Protein AF-0000000085419304 (afdb_homodimer)

Structure (mmCIF, N/CA/C/O backbone):
data_AF-0000000085419304-model_v1
#
loop_
_entity.id
_entity.type
_entity.pdbx_description
1 polymer 'TF-B3 domain-containing protein'
#
loop_
_atom_site.group_PDB
_atom_site.id
_atom_site.type_symbol
_atom_site.label_atom_id
_atom_site.label_alt_id
_atom_site.label_comp_id
_atom_site.label_asym_id
_atom_site.label_entity_id
_atom_site.label_seq_id
_atom_site.pdbx_PDB_ins_code
_atom_site.Cartn_x
_atom_site.Cartn_y
_atom_site.Cartn_z
_atom_site.occupancy
_atom_site.B_iso_or_equiv
_atom_site.auth_seq_id
_atom_site.auth_comp_id
_atom_site.auth_asym_id
_atom_site.auth_atom_id
_atom_site.pdbx_PDB_model_num
ATOM 1 N N . MET A 1 1 ? 0.959 -38.375 -73.875 1 25.72 1 MET A N 1
ATOM 2 C CA . MET A 1 1 ? 0.691 -38.562 -72.438 1 25.72 1 MET A CA 1
ATOM 3 C C . MET A 1 1 ? 0.964 -37.25 -71.688 1 25.72 1 MET A C 1
ATOM 5 O O . MET A 1 1 ? 2.088 -36.75 -71.688 1 25.72 1 MET A O 1
ATOM 9 N N . ALA A 1 2 ? -0.041 -36.344 -71.625 1 32.22 2 ALA A N 1
ATOM 10 C CA . ALA A 1 2 ? -0.119 -34.969 -71.188 1 32.22 2 ALA A CA 1
ATOM 11 C C . ALA A 1 2 ? 0.238 -34.781 -69.75 1 32.22 2 ALA A C 1
ATOM 13 O O . ALA A 1 2 ? -0.258 -35.531 -68.875 1 32.22 2 ALA A O 1
ATOM 14 N N . SER A 1 3 ? 1.519 -34.406 -69.312 1 30.17 3 SER A N 1
ATOM 15 C CA . SER A 1 3 ? 2.191 -34.094 -68.062 1 30.17 3 SER A CA 1
ATOM 16 C C . SER A 1 3 ? 1.445 -33 -67.312 1 30.17 3 SER A C 1
ATOM 18 O O . SER A 1 3 ? 1.321 -31.875 -67.812 1 30.17 3 SER A O 1
ATOM 20 N N . THR A 1 4 ? 0.28 -33.281 -66.875 1 34.03 4 THR A N 1
ATOM 21 C CA . THR A 1 4 ? -0.565 -32.375 -66.062 1 34.03 4 THR A CA 1
ATOM 22 C C . THR A 1 4 ? 0.178 -31.859 -64.875 1 34.03 4 THR A C 1
ATOM 24 O O . THR A 1 4 ? 0.627 -32.656 -64 1 34.03 4 THR A O 1
ATOM 27 N N . SER A 1 5 ? 0.921 -30.734 -65.062 1 33.38 5 SER A N 1
ATOM 28 C CA . SER A 1 5 ? 1.671 -29.938 -64.062 1 33.38 5 SER A CA 1
ATOM 29 C C . SER A 1 5 ? 0.816 -29.609 -62.844 1 33.38 5 SER A C 1
ATOM 31 O O . SER A 1 5 ? -0.222 -28.953 -62.969 1 33.38 5 SER A O 1
ATOM 33 N N . ARG A 1 6 ? 0.595 -30.469 -61.938 1 28.36 6 ARG A N 1
ATOM 34 C CA . ARG A 1 6 ? -0.064 -30.25 -60.656 1 28.36 6 ARG A CA 1
ATOM 35 C C . ARG A 1 6 ? 0.544 -29.047 -59.938 1 28.36 6 ARG A C 1
ATOM 37 O O . ARG A 1 6 ? 1.745 -29.031 -59.656 1 28.36 6 ARG A O 1
ATOM 44 N N . THR A 1 7 ? 0.16 -27.859 -60.281 1 29.25 7 THR A N 1
ATOM 45 C CA . THR A 1 7 ? 0.503 -26.656 -59.531 1 29.25 7 THR A CA 1
ATOM 46 C C . THR A 1 7 ? 0.132 -26.812 -58.062 1 29.25 7 THR A C 1
ATOM 48 O O . THR A 1 7 ? -1.036 -27.031 -57.719 1 29.25 7 THR A O 1
ATOM 51 N N . ARG A 1 8 ? 0.907 -27.422 -57.281 1 26.05 8 ARG A N 1
ATOM 52 C CA . ARG A 1 8 ? 0.807 -27.516 -55.844 1 26.05 8 ARG A CA 1
ATOM 53 C C . ARG A 1 8 ? 0.615 -26.141 -55.188 1 26.05 8 ARG A C 1
ATOM 55 O O . ARG A 1 8 ? 1.462 -25.266 -55.344 1 26.05 8 ARG A O 1
ATOM 62 N N . THR A 1 9 ? -0.554 -25.656 -55.25 1 28.5 9 THR A N 1
ATOM 63 C CA . THR A 1 9 ? -0.848 -24.422 -54.531 1 28.5 9 THR A CA 1
ATOM 64 C C . THR A 1 9 ? -0.402 -24.547 -53.062 1 28.5 9 THR A C 1
ATOM 66 O O . THR A 1 9 ? -0.747 -25.516 -52.375 1 28.5 9 THR A O 1
ATOM 69 N N . GLY A 1 10 ? 0.836 -24.281 -52.844 1 24.83 10 GLY A N 1
ATOM 70 C CA . GLY A 1 10 ? 1.431 -24.172 -51.5 1 24.83 10 GLY A CA 1
ATOM 71 C C . GLY A 1 10 ? 0.533 -23.453 -50.5 1 24.83 10 GLY A C 1
ATOM 72 O O . GLY A 1 10 ? -0.029 -22.406 -50.812 1 24.83 10 GLY A O 1
ATOM 73 N N . ARG A 1 11 ? -0.313 -24.125 -49.812 1 28.08 11 ARG A N 1
ATOM 74 C CA . ARG A 1 11 ? -1.074 -23.578 -48.688 1 28.08 11 ARG A CA 1
ATOM 75 C C . ARG A 1 11 ? -0.185 -22.734 -47.781 1 28.08 11 ARG A C 1
ATOM 77 O O . ARG A 1 11 ? 0.834 -23.203 -47.281 1 28.08 11 ARG A O 1
ATOM 84 N N . GLY A 1 12 ? 0.108 -21.531 -48.188 1 25.14 12 GLY A N 1
ATOM 85 C CA . GLY A 1 12 ? 0.722 -20.578 -47.281 1 25.14 12 GLY A CA 1
ATOM 86 C C . GLY A 1 12 ? 0.161 -20.656 -45.875 1 25.14 12 GLY A C 1
ATOM 87 O O . GLY A 1 12 ? -1.057 -20.625 -45.688 1 25.14 12 GLY A O 1
ATOM 88 N N . ARG A 1 13 ? 0.655 -21.469 -45.062 1 30.33 13 ARG A N 1
ATOM 89 C CA . ARG A 1 13 ? 0.366 -21.391 -43.625 1 30.33 13 ARG A CA 1
ATOM 90 C C . ARG A 1 13 ? 0.286 -19.938 -43.156 1 30.33 13 ARG A C 1
ATOM 92 O O . ARG A 1 13 ? 1.248 -19.172 -43.312 1 30.33 13 ARG A O 1
ATOM 99 N N . GLY A 1 14 ? -0.725 -19.25 -43.438 1 25.92 14 GLY A N 1
ATOM 100 C CA . GLY A 1 14 ? -0.948 -17.984 -42.781 1 25.92 14 GLY A CA 1
ATOM 101 C C . GLY A 1 14 ? -0.55 -17.984 -41.312 1 25.92 14 GLY A C 1
ATOM 102 O O . GLY A 1 14 ? -1.069 -18.781 -40.531 1 25.92 14 GLY A O 1
ATOM 103 N N . ARG A 1 15 ? 0.689 -17.906 -41 1 29.86 15 ARG A N 1
ATOM 104 C CA . ARG A 1 15 ? 1.044 -17.484 -39.656 1 29.86 15 ARG A CA 1
ATOM 105 C C . ARG A 1 15 ? 0.038 -16.484 -39.125 1 29.86 15 ARG A C 1
ATOM 107 O O . ARG A 1 15 ? -0.07 -15.367 -39.625 1 29.86 15 ARG A O 1
ATOM 114 N N . GLY A 1 16 ? -1.19 -16.828 -38.969 1 26.86 16 GLY A N 1
ATOM 115 C CA . GLY A 1 16 ? -1.963 -15.914 -38.156 1 26.86 16 GLY A CA 1
ATOM 116 C C . GLY A 1 16 ? -1.15 -15.289 -37.031 1 26.86 16 GLY A C 1
ATOM 117 O O . GLY A 1 16 ? -0.607 -15.992 -36.188 1 26.86 16 GLY A O 1
ATOM 118 N N . SER A 1 17 ? -0.343 -14.352 -37.344 1 33.31 17 SER A N 1
ATOM 119 C CA . SER A 1 17 ? 0.084 -13.477 -36.25 1 33.31 17 SER A CA 1
ATOM 120 C C . SER A 1 17 ? -1.018 -13.305 -35.219 1 33.31 17 SER A C 1
ATOM 122 O O . SER A 1 17 ? -1.983 -12.57 -35.438 1 33.31 17 SER A O 1
ATOM 124 N N . GLY A 1 18 ? -1.673 -14.227 -34.781 1 32.19 18 GLY A N 1
ATOM 125 C CA . GLY A 1 18 ? -2.48 -13.93 -33.625 1 32.19 18 GLY A CA 1
ATOM 126 C C . GLY A 1 18 ? -1.853 -12.883 -32.719 1 32.19 18 GLY A C 1
ATOM 127 O O . GLY A 1 18 ? -0.928 -13.188 -31.953 1 32.19 18 GLY A O 1
ATOM 128 N N . SER A 1 19 ? -1.519 -11.75 -33.156 1 36.25 19 SER A N 1
ATOM 129 C CA . SER A 1 19 ? -1.268 -10.633 -32.25 1 36.25 19 SER A CA 1
ATOM 130 C C . SER A 1 19 ? -2.152 -10.703 -31.016 1 36.25 19 SER A C 1
ATOM 132 O O . SER A 1 19 ? -3.357 -10.461 -31.094 1 36.25 19 SER A O 1
ATOM 134 N N . SER A 1 20 ? -2.154 -11.672 -30.266 1 43.66 20 SER A N 1
ATOM 135 C CA . SER A 1 20 ? -2.803 -11.492 -28.969 1 43.66 20 SER A CA 1
ATOM 136 C C . SER A 1 20 ? -2.68 -10.055 -28.484 1 43.66 20 SER A C 1
ATOM 138 O O . SER A 1 20 ? -1.593 -9.617 -28.109 1 43.66 20 SER A O 1
ATOM 140 N N . SER A 1 21 ? -3.131 -9.133 -29.234 1 47.28 21 SER A N 1
ATOM 141 C CA . SER A 1 21 ? -3.199 -7.734 -28.828 1 47.28 21 SER A CA 1
ATOM 142 C C . SER A 1 21 ? -3.365 -7.598 -27.328 1 47.28 21 SER A C 1
ATOM 144 O O . SER A 1 21 ? -4.305 -8.148 -26.75 1 47.28 21 SER A O 1
ATOM 146 N N . LEU A 1 22 ? -2.277 -7.68 -26.719 1 53.41 22 LEU A N 1
ATOM 147 C CA . LEU A 1 22 ? -2.43 -7.242 -25.328 1 53.41 22 LEU A CA 1
ATOM 148 C C . LEU A 1 22 ? -3.488 -6.152 -25.219 1 53.41 22 LEU A C 1
ATOM 150 O O . LEU A 1 22 ? -3.67 -5.359 -26.141 1 53.41 22 LEU A O 1
ATOM 154 N N . PRO A 1 23 ? -4.586 -6.555 -24.609 1 56.22 23 PRO A N 1
ATOM 155 C CA . PRO A 1 23 ? -5.516 -5.438 -24.438 1 56.22 23 PRO A CA 1
ATOM 156 C C . PRO A 1 23 ? -4.805 -4.098 -24.25 1 56.22 23 PRO A C 1
ATOM 158 O O . PRO A 1 23 ? -3.65 -4.066 -23.812 1 56.22 23 PRO A O 1
ATOM 161 N N . PRO A 1 24 ? -5.207 -3.154 -25 1 58.16 24 PRO A N 1
ATOM 162 C CA . PRO A 1 24 ? -4.621 -1.832 -24.766 1 58.16 24 PRO A CA 1
ATOM 163 C C . PRO A 1 24 ? -4.359 -1.559 -23.281 1 58.16 24 PRO A C 1
ATOM 165 O O . PRO A 1 24 ? -5.031 -2.125 -22.422 1 58.16 24 PRO A O 1
ATOM 168 N N . PRO A 1 25 ? -3.234 -1.014 -23.062 1 61 25 PRO A N 1
ATOM 169 C CA . PRO A 1 25 ? -2.998 -0.635 -21.672 1 61 25 PRO A CA 1
ATOM 170 C C . PRO A 1 25 ? -4.164 0.138 -21.062 1 61 25 PRO A C 1
ATOM 172 O O . PRO A 1 25 ? -4.848 0.888 -21.766 1 61 25 PRO A O 1
ATOM 175 N N . PRO A 1 26 ? -4.551 -0.227 -19.922 1 65.5 26 PRO A N 1
ATOM 176 C CA . PRO A 1 26 ? -5.68 0.486 -19.328 1 65.5 26 PRO A CA 1
ATOM 177 C C . PRO A 1 26 ? -5.43 1.987 -19.203 1 65.5 26 PRO A C 1
ATOM 179 O O . PRO A 1 26 ? -4.285 2.41 -19 1 65.5 26 PRO A O 1
ATOM 182 N N . SER A 1 27 ? -6.277 2.764 -19.641 1 76.06 27 SER A N 1
ATOM 183 C CA . SER A 1 27 ? -6.199 4.211 -19.484 1 76.06 27 SER A CA 1
ATOM 184 C C . SER A 1 27 ? -6.195 4.605 -18 1 76.06 27 SER A C 1
ATOM 186 O O . SER A 1 27 ? -6.969 4.066 -17.219 1 76.06 27 SER A O 1
ATOM 188 N N . THR A 1 28 ? -5.219 5.328 -17.609 1 76.56 28 THR A N 1
ATOM 189 C CA . THR A 1 28 ? -5.094 5.77 -16.219 1 76.56 28 THR A CA 1
ATOM 190 C C . THR A 1 28 ? -5.926 7.023 -15.977 1 76.56 28 THR A C 1
ATOM 192 O O . THR A 1 28 ? -6.191 7.789 -16.906 1 76.56 28 THR A O 1
ATOM 195 N N . LEU A 1 29 ? -6.547 7.09 -14.836 1 77.62 29 LEU A N 1
ATOM 196 C CA . LEU A 1 29 ? -7.258 8.273 -14.359 1 77.62 29 LEU A CA 1
ATOM 197 C C . LEU A 1 29 ? -6.328 9.195 -13.578 1 77.62 29 LEU A C 1
ATOM 199 O O . LEU A 1 29 ? -6.191 9.055 -12.359 1 77.62 29 LEU A O 1
ATOM 203 N N . PRO A 1 30 ? -5.73 10.094 -14.211 1 66.56 30 PRO A N 1
ATOM 204 C CA . PRO A 1 30 ? -4.688 10.883 -13.547 1 66.56 30 PRO A CA 1
ATOM 205 C C . PRO A 1 30 ? -5.238 11.773 -12.438 1 66.56 30 PRO A C 1
ATOM 207 O O . PRO A 1 30 ? -4.504 12.148 -11.516 1 66.56 30 PRO A O 1
ATOM 210 N N . LEU A 1 31 ? -6.441 11.961 -12.375 1 73.06 31 LEU A N 1
ATOM 211 C CA . LEU A 1 31 ? -6.898 13.008 -11.461 1 73.06 31 LEU A CA 1
ATOM 212 C C . LEU A 1 31 ? -7.27 12.422 -10.102 1 73.06 31 LEU A C 1
ATOM 214 O O . LEU A 1 31 ? -7.43 13.164 -9.133 1 73.06 31 LEU A O 1
ATOM 218 N N . ILE A 1 32 ? -7.219 11.148 -10.023 1 79.06 32 ILE A N 1
ATOM 219 C CA . ILE A 1 32 ? -7.625 10.578 -8.742 1 79.06 32 ILE A CA 1
ATOM 220 C C . ILE A 1 32 ? -6.391 10.133 -7.957 1 79.06 32 ILE A C 1
ATOM 222 O O . ILE A 1 32 ? -5.598 9.328 -8.445 1 79.06 32 ILE A O 1
ATOM 226 N N . ILE A 1 33 ? -6.109 10.836 -6.867 1 84.5 33 ILE A N 1
ATOM 227 C CA . ILE A 1 33 ? -5.008 10.445 -5.992 1 84.5 33 ILE A CA 1
ATOM 228 C C . ILE A 1 33 ? -5.535 10.211 -4.578 1 84.5 33 ILE A C 1
ATOM 230 O O . ILE A 1 33 ? -5.453 11.094 -3.723 1 84.5 33 ILE A O 1
ATOM 234 N N . GLU A 1 34 ? -6.008 9.094 -4.402 1 91.69 34 GLU A N 1
ATOM 235 C CA . GLU A 1 34 ? -6.59 8.766 -3.105 1 91.69 34 GLU A CA 1
ATOM 236 C C . GLU A 1 34 ? -5.598 8.008 -2.23 1 91.69 34 GLU A C 1
ATOM 238 O O . GLU A 1 34 ? -5.676 8.055 -1.001 1 91.69 34 GLU A O 1
ATOM 243 N N . GLU A 1 35 ? -4.719 7.301 -2.883 1 97.5 35 GLU A N 1
ATOM 244 C CA . GLU A 1 35 ? -3.795 6.453 -2.133 1 97.5 35 GLU A CA 1
ATOM 245 C C . GLU A 1 35 ? -2.344 6.773 -2.482 1 97.5 35 GLU A C 1
ATOM 247 O O . GLU A 1 35 ? -2.018 7.012 -3.648 1 97.5 35 GLU A O 1
ATOM 252 N N . PHE A 1 36 ? -1.537 6.828 -1.479 1 97.94 36 PHE A N 1
ATOM 253 C CA . PHE A 1 36 ? -0.101 7.043 -1.606 1 97.94 36 PHE A CA 1
ATOM 254 C C . PHE A 1 36 ? 0.65 6.375 -0.46 1 97.94 36 PHE A C 1
ATOM 256 O O . PHE A 1 36 ? 0.036 5.789 0.432 1 97.94 36 PHE A O 1
ATOM 263 N N . PHE A 1 37 ? 1.936 6.363 -0.561 1 97.69 37 PHE A N 1
ATOM 264 C CA . PHE A 1 37 ? 2.723 5.809 0.534 1 97.69 37 PHE A CA 1
ATOM 265 C C . PHE A 1 37 ? 3.969 6.648 0.786 1 97.69 37 PHE A C 1
ATOM 267 O O . PHE A 1 37 ? 4.316 7.512 -0.026 1 97.69 37 PHE A O 1
ATOM 274 N N . ILE A 1 38 ? 4.512 6.461 1.93 1 97.25 38 ILE A N 1
ATOM 275 C CA . ILE A 1 38 ? 5.848 6.973 2.227 1 97.25 38 ILE A CA 1
ATOM 276 C C . ILE A 1 38 ? 6.723 5.84 2.76 1 97.25 38 ILE A C 1
ATOM 278 O O . ILE A 1 38 ? 6.219 4.855 3.301 1 97.25 38 ILE A O 1
ATOM 282 N N . VAL A 1 39 ? 7.961 5.977 2.51 1 95.75 39 VAL A N 1
ATOM 283 C CA . VAL A 1 39 ? 8.961 5.117 3.135 1 95.75 39 VAL A CA 1
ATOM 284 C C . VAL A 1 39 ? 9.672 5.883 4.246 1 95.75 39 VAL A C 1
ATOM 286 O O . VAL A 1 39 ? 10.07 7.035 4.062 1 95.75 39 VAL A O 1
ATOM 289 N N . VAL A 1 40 ? 9.797 5.266 5.324 1 97 40 VAL A N 1
ATOM 290 C CA . VAL A 1 40 ? 10.469 5.895 6.457 1 97 40 VAL A CA 1
ATOM 291 C C . VAL A 1 40 ? 11.969 5.602 6.398 1 97 40 VAL A C 1
ATOM 293 O O . VAL A 1 40 ? 12.414 4.527 6.816 1 97 40 VAL A O 1
ATOM 296 N N . TYR A 1 41 ? 12.719 6.523 5.918 1 93.75 41 TYR A N 1
ATOM 297 C CA . TYR A 1 41 ? 14.156 6.352 5.762 1 93.75 41 TYR A CA 1
ATOM 298 C C . TYR A 1 41 ? 14.922 7.312 6.66 1 93.75 41 TYR A C 1
ATOM 300 O O . TYR A 1 41 ? 16.094 7.617 6.406 1 93.75 41 TYR A O 1
ATOM 308 N N . GLU A 1 42 ? 14.32 7.93 7.527 1 95.31 42 GLU A N 1
ATOM 309 C CA . GLU A 1 42 ? 14.875 8.781 8.57 1 95.31 42 GLU A CA 1
ATOM 310 C C . GLU A 1 42 ? 14.211 8.5 9.922 1 95.31 42 GLU A C 1
ATOM 312 O O . GLU A 1 42 ? 13.484 7.52 10.07 1 95.31 42 GLU A O 1
ATOM 317 N N . ASP A 1 43 ? 14.594 9.344 10.891 1 96.88 43 ASP A N 1
ATOM 318 C CA . ASP A 1 43 ? 13.977 9.211 12.203 1 96.88 43 ASP A CA 1
ATOM 319 C C . ASP A 1 43 ? 12.453 9.133 12.102 1 96.88 43 ASP A C 1
ATOM 321 O O . ASP A 1 43 ? 11.82 10.047 11.578 1 96.88 43 ASP A O 1
ATOM 325 N N . PRO A 1 44 ? 11.875 8.016 12.586 1 97 44 PRO A N 1
ATOM 326 C CA . PRO A 1 44 ? 10.43 7.809 12.422 1 97 44 PRO A CA 1
ATOM 327 C C . PRO A 1 44 ? 9.594 8.82 13.195 1 97 44 PRO A C 1
ATOM 329 O O . PRO A 1 44 ? 8.391 8.953 12.953 1 97 44 PRO A O 1
ATOM 332 N N . LEU A 1 45 ? 10.148 9.516 14.07 1 97.06 45 LEU A N 1
ATOM 333 C CA . LEU A 1 45 ? 9.375 10.352 14.977 1 97.06 45 LEU A CA 1
ATOM 334 C C . LEU A 1 45 ? 9.367 11.805 14.508 1 97.06 45 LEU A C 1
ATOM 336 O O . LEU A 1 45 ? 8.633 12.633 15.047 1 97.06 45 LEU A O 1
ATOM 340 N N . VAL A 1 46 ? 10.148 12.078 13.492 1 96.69 46 VAL A N 1
ATOM 341 C CA . VAL A 1 46 ? 10.172 13.438 12.969 1 96.69 46 VAL A CA 1
ATOM 342 C C . VAL A 1 46 ? 9.125 13.578 11.859 1 96.69 46 VAL A C 1
ATOM 344 O O . VAL A 1 46 ? 8.539 12.586 11.422 1 96.69 46 VAL A O 1
ATOM 347 N N . LYS A 1 47 ? 8.898 14.75 11.422 1 97.19 47 LYS A N 1
ATOM 348 C CA . LYS A 1 47 ? 7.871 15.047 10.43 1 97.19 47 LYS A CA 1
ATOM 349 C C . LYS A 1 47 ? 8.062 14.203 9.172 1 97.19 47 LYS A C 1
ATOM 351 O O . LYS A 1 47 ? 9.18 13.82 8.836 1 97.19 47 LYS A O 1
ATOM 356 N N . LYS A 1 48 ? 6.988 13.93 8.477 1 98.19 48 LYS A N 1
ATOM 357 C CA . LYS A 1 48 ? 6.996 13.117 7.27 1 98.19 48 LYS A CA 1
ATOM 358 C C . LYS A 1 48 ? 6.469 13.898 6.07 1 98.19 48 LYS A C 1
ATOM 360 O O . LYS A 1 48 ? 5.371 14.461 6.121 1 98.19 48 LYS A O 1
ATOM 365 N N . ALA A 1 49 ? 7.297 13.961 5.051 1 97.25 49 ALA A N 1
ATOM 366 C CA . ALA A 1 49 ? 6.875 14.625 3.816 1 97.25 49 ALA A CA 1
ATOM 367 C C . ALA A 1 49 ? 5.867 13.766 3.055 1 97.25 49 ALA A C 1
ATOM 369 O O . ALA A 1 49 ? 6.027 12.547 2.953 1 97.25 49 ALA A O 1
ATOM 370 N N . LEU A 1 50 ? 4.809 14.383 2.596 1 97.38 50 LEU A N 1
ATOM 371 C CA . LEU A 1 50 ? 3.836 13.719 1.737 1 97.38 50 LEU A CA 1
ATOM 372 C C . LEU A 1 50 ? 4.207 13.883 0.267 1 97.38 50 LEU A C 1
ATOM 374 O O . LEU A 1 50 ? 4.902 14.836 -0.099 1 97.38 50 LEU A O 1
ATOM 378 N N . PRO A 1 51 ? 3.791 12.984 -0.596 1 96.5 51 PRO A N 1
ATOM 379 C CA . PRO A 1 51 ? 4.098 13.102 -2.023 1 96.5 51 PRO A CA 1
ATOM 380 C C . PRO A 1 51 ? 3.553 14.391 -2.639 1 96.5 51 PRO A C 1
ATOM 382 O O . PRO A 1 51 ? 2.416 14.773 -2.361 1 96.5 51 PRO A O 1
ATOM 385 N N . LYS A 1 52 ? 4.379 14.906 -3.525 1 95.06 52 LYS A N 1
ATOM 386 C CA . LYS A 1 52 ? 4.008 16.172 -4.168 1 95.06 52 LYS A CA 1
ATOM 387 C C . LYS A 1 52 ? 2.73 16.016 -4.988 1 95.06 52 LYS A C 1
ATOM 389 O O . LYS A 1 52 ? 1.876 16.891 -4.992 1 95.06 52 LYS A O 1
ATOM 394 N N . LYS A 1 53 ? 2.666 14.977 -5.668 1 93.94 53 LYS A N 1
ATOM 395 C CA . LYS A 1 53 ? 1.497 14.734 -6.512 1 93.94 53 LYS A CA 1
ATOM 396 C C . LYS A 1 53 ? 0.212 14.758 -5.688 1 93.94 53 LYS A C 1
ATOM 398 O O . LYS A 1 53 ? -0.819 15.25 -6.148 1 93.94 53 LYS A O 1
ATOM 403 N N . PHE A 1 54 ? 0.22 14.219 -4.523 1 94.44 54 PHE A N 1
ATOM 404 C CA . PHE A 1 54 ? -0.936 14.258 -3.635 1 94.44 54 PHE A CA 1
ATOM 405 C C . PHE A 1 54 ? -1.219 15.688 -3.176 1 94.44 54 PHE A C 1
ATOM 407 O O . PHE A 1 54 ? -2.375 16.109 -3.125 1 94.44 54 PHE A O 1
ATOM 414 N N . VAL A 1 55 ? -0.167 16.312 -2.852 1 94.5 55 VAL A N 1
ATOM 415 C CA . VAL A 1 55 ? -0.322 17.688 -2.402 1 94.5 55 VAL A CA 1
ATOM 416 C C . VAL A 1 55 ? -0.942 18.531 -3.518 1 94.5 55 VAL A C 1
ATOM 418 O O . VAL A 1 55 ? -1.853 19.328 -3.271 1 94.5 55 VAL A O 1
ATOM 421 N N . ASP A 1 56 ? -0.425 18.359 -4.691 1 92.75 56 ASP A N 1
ATOM 422 C CA . ASP A 1 56 ? -0.982 19.062 -5.844 1 92.75 56 ASP A CA 1
ATOM 423 C C . ASP A 1 56 ? -2.461 18.734 -6.027 1 92.75 56 ASP A C 1
ATOM 425 O O . ASP A 1 56 ? -3.244 19.578 -6.461 1 92.75 56 ASP A O 1
ATOM 429 N N . TYR A 1 57 ? -2.771 17.547 -5.75 1 91.56 57 TYR A N 1
ATOM 430 C CA . TYR A 1 57 ? -4.152 17.094 -5.855 1 91.56 57 TYR A CA 1
ATOM 431 C C . TYR A 1 57 ? -5.059 17.875 -4.914 1 91.56 57 TYR A C 1
ATOM 433 O O . TYR A 1 57 ? -6.227 18.125 -5.227 1 91.56 57 TYR A O 1
ATOM 441 N N . LEU A 1 58 ? -4.609 18.234 -3.756 1 90.75 58 LEU A N 1
ATOM 442 C CA . LEU A 1 58 ? -5.406 18.984 -2.795 1 90.75 58 LEU A CA 1
ATOM 443 C C . LEU A 1 58 ? -5.707 20.391 -3.322 1 90.75 58 LEU A C 1
ATOM 445 O O . LEU A 1 58 ? -6.641 21.047 -2.852 1 90.75 58 LEU A O 1
ATOM 449 N N . ASP A 1 59 ? -4.961 20.859 -4.34 1 85.88 59 ASP A N 1
ATOM 450 C CA . ASP A 1 59 ? -5.246 22.047 -5.141 1 85.88 59 ASP A CA 1
ATOM 451 C C . ASP A 1 59 ? -5.449 23.266 -4.254 1 85.88 59 ASP A C 1
ATOM 453 O O . ASP A 1 59 ? -6.441 23.984 -4.391 1 85.88 59 ASP A O 1
ATOM 457 N N . GLY A 1 60 ? -4.625 23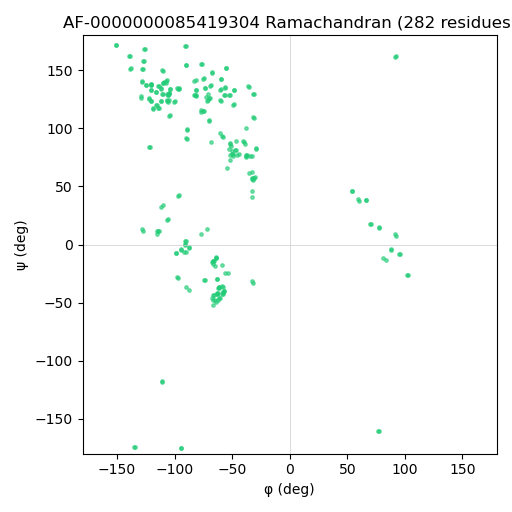.484 -3.311 1 86.38 60 GLY A N 1
ATOM 458 C CA . GLY A 1 60 ? -4.703 24.688 -2.492 1 86.38 60 GLY A CA 1
ATOM 459 C C . GLY A 1 60 ? -5.617 24.531 -1.292 1 86.38 60 GLY A C 1
ATOM 460 O O . GLY A 1 60 ? -5.785 25.469 -0.508 1 86.38 60 GLY A O 1
ATOM 461 N N . GLN A 1 61 ? -6.297 23.422 -1.154 1 87.62 61 GLN A N 1
ATOM 462 C CA . GLN A 1 61 ? -7.168 23.156 -0.013 1 87.62 61 GLN A CA 1
ATOM 463 C C . GLN A 1 61 ? -6.441 22.328 1.049 1 87.62 61 GLN A C 1
ATOM 465 O O . GLN A 1 61 ? -7.008 21.391 1.612 1 87.62 61 GLN A O 1
ATOM 470 N N . GLU A 1 62 ? -5.152 22.734 1.279 1 90.06 62 GLU A N 1
ATOM 471 C CA . GLU A 1 62 ? -4.371 22 2.277 1 90.06 62 GLU A CA 1
ATOM 472 C C . GLU A 1 62 ? -4.887 22.281 3.688 1 90.06 62 GLU A C 1
ATOM 474 O O . GLU A 1 62 ? -4.996 23.438 4.102 1 90.06 62 GLU A O 1
ATOM 479 N N . PRO A 1 63 ? -5.176 21.234 4.359 1 93.62 63 PRO A N 1
ATOM 480 C CA . PRO A 1 63 ? -5.695 21.422 5.715 1 93.62 63 PRO A CA 1
ATOM 481 C C . PRO A 1 63 ? -4.605 21.797 6.719 1 93.62 63 PRO A C 1
ATOM 483 O O . PRO A 1 63 ? -3.43 21.484 6.5 1 93.62 63 PRO A O 1
ATOM 486 N N . ALA A 1 64 ? -5.008 22.453 7.77 1 95.38 64 ALA A N 1
ATOM 487 C CA . ALA A 1 64 ? -4.082 22.766 8.859 1 95.38 64 ALA A CA 1
ATOM 488 C C . ALA A 1 64 ? -3.779 21.516 9.688 1 95.38 64 ALA A C 1
ATOM 490 O O . ALA A 1 64 ? -2.736 21.438 10.344 1 95.38 64 ALA A O 1
ATOM 491 N N . LYS A 1 65 ? -4.75 20.672 9.719 1 97.62 65 LYS A N 1
ATOM 492 C CA . LYS A 1 65 ? -4.625 19.406 10.43 1 97.62 65 LYS A CA 1
ATOM 493 C C . LYS A 1 65 ? -5.25 18.266 9.641 1 97.62 65 LYS A C 1
ATOM 495 O O . LYS A 1 65 ? -6.164 18.484 8.844 1 97.62 65 LYS A O 1
ATOM 500 N N . VAL A 1 66 ? -4.668 17.094 9.891 1 97.94 66 VAL A N 1
ATOM 501 C CA . VAL A 1 66 ? -5.289 15.875 9.383 1 97.94 66 VAL A CA 1
ATOM 502 C C . VAL A 1 66 ? -5.484 14.875 10.523 1 97.94 66 VAL A C 1
ATOM 504 O O . VAL A 1 66 ? -4.844 14.992 11.57 1 97.94 66 VAL A O 1
ATOM 507 N N . TYR A 1 67 ? -6.426 13.969 10.266 1 98 67 TYR A N 1
ATOM 508 C CA . TYR A 1 67 ? -6.715 12.891 11.211 1 98 67 TYR A CA 1
ATOM 509 C C . TYR A 1 67 ? -6.301 11.539 10.641 1 98 67 TYR A C 1
ATOM 511 O O . TYR A 1 67 ? -6.688 11.18 9.523 1 98 67 TYR A O 1
ATOM 519 N N . LEU A 1 68 ? -5.441 10.883 11.422 1 97.81 68 LEU A N 1
ATOM 520 C CA . LEU A 1 68 ? -4.988 9.562 11 1 97.81 68 LEU A CA 1
ATOM 521 C C . LEU A 1 68 ? -5.793 8.469 11.695 1 97.81 68 LEU A C 1
ATOM 523 O O . LEU A 1 68 ? -6.047 8.547 12.898 1 97.81 68 LEU A O 1
ATOM 527 N N . ARG A 1 69 ? -6.188 7.531 10.93 1 95.31 69 ARG A N 1
ATOM 528 C CA . ARG A 1 69 ? -6.836 6.324 11.43 1 95.31 69 ARG A CA 1
ATOM 529 C C . ARG A 1 69 ? -6.074 5.074 11 1 95.31 69 ARG A C 1
ATOM 531 O O . ARG A 1 69 ? -5.781 4.895 9.812 1 95.31 69 ARG A O 1
ATOM 538 N N . ALA A 1 70 ? -5.734 4.281 11.945 1 94 70 ALA A N 1
ATOM 539 C CA . ALA A 1 70 ? -5.152 2.994 11.57 1 94 70 ALA A CA 1
ATOM 540 C C . ALA A 1 70 ? -6.215 2.059 11 1 94 70 ALA A C 1
ATOM 542 O O . ALA A 1 70 ? -7.305 1.926 11.57 1 94 70 ALA A O 1
ATOM 543 N N . ALA A 1 71 ? -6.094 1.455 9.836 1 90.94 71 ALA A N 1
ATOM 544 C CA . ALA A 1 71 ? -7.07 0.666 9.086 1 90.94 71 ALA A CA 1
ATOM 545 C C . ALA A 1 71 ? -7.641 -0.457 9.945 1 90.94 71 ALA A C 1
ATOM 547 O O . ALA A 1 71 ? -8.805 -0.836 9.797 1 90.94 71 ALA A O 1
ATOM 548 N N . ASP A 1 72 ? -7.004 -0.967 10.969 1 81.56 72 ASP A N 1
ATOM 549 C CA . ASP A 1 72 ? -7.512 -2.127 11.695 1 81.56 72 ASP A CA 1
ATOM 550 C C . ASP A 1 72 ? -7.562 -1.854 13.203 1 81.56 72 ASP A C 1
ATOM 552 O O . ASP A 1 72 ? -7.652 -2.785 14 1 81.56 72 ASP A O 1
ATOM 556 N N . CYS A 1 73 ? -7.434 -0.667 13.555 1 77.25 73 CYS A N 1
ATOM 557 C CA . CYS A 1 73 ? -7.375 -0.383 14.977 1 77.25 73 CYS A CA 1
ATOM 558 C C . CYS A 1 73 ? -8.617 0.371 15.438 1 77.25 73 CYS A C 1
ATOM 560 O O . CYS A 1 73 ? -8.578 1.081 16.453 1 77.25 73 CYS A O 1
ATOM 562 N N . GLY A 1 74 ? -9.734 0.161 14.875 1 76.44 74 GLY A N 1
ATOM 563 C CA . GLY A 1 74 ? -10.945 0.809 15.352 1 76.44 74 GLY A CA 1
ATOM 564 C C . GLY A 1 74 ? -11.062 2.258 14.922 1 76.44 74 GLY A C 1
ATOM 565 O O . GLY A 1 74 ? -10.367 2.689 13.992 1 76.44 74 GLY A O 1
ATOM 566 N N . PRO A 1 75 ? -11.914 3.002 15.641 1 81.81 75 PRO A N 1
ATOM 567 C CA . PRO A 1 75 ? -12.25 4.352 15.18 1 81.81 75 PRO A CA 1
ATOM 568 C C . PRO A 1 75 ? -11.312 5.418 15.742 1 81.81 75 PRO A C 1
ATOM 570 O O . PRO A 1 75 ? -11.508 6.609 15.492 1 81.81 75 PRO A O 1
ATOM 573 N N . ARG A 1 76 ? -10.344 4.984 16.484 1 88 76 ARG A N 1
ATOM 574 C CA . ARG A 1 76 ? -9.453 5.973 17.078 1 88 76 ARG A CA 1
ATOM 575 C C . ARG A 1 76 ? -8.828 6.855 16 1 88 76 ARG A C 1
ATOM 577 O O . ARG A 1 76 ? -8.359 6.352 14.969 1 88 76 ARG A O 1
ATOM 584 N N . LEU A 1 77 ? -8.836 8.156 16.281 1 94.19 77 LEU A N 1
ATOM 585 C CA . LEU A 1 77 ? -8.242 9.141 15.391 1 94.19 77 LEU A CA 1
ATOM 586 C C . LEU A 1 77 ? -7.062 9.836 16.062 1 94.19 77 LEU A C 1
ATOM 588 O O . LEU A 1 77 ? -7.141 10.219 17.234 1 94.19 77 LEU A O 1
ATOM 592 N N . TRP A 1 78 ? -5.98 9.906 15.367 1 96.31 78 TRP A N 1
ATOM 593 C CA . TRP A 1 78 ? -4.812 10.664 15.805 1 96.31 78 TRP A CA 1
ATOM 594 C C . TRP A 1 78 ? -4.754 12.016 15.102 1 96.31 78 TRP A C 1
ATOM 596 O O . TRP A 1 78 ? -4.781 12.086 13.867 1 96.31 78 TRP A O 1
ATOM 606 N N . THR A 1 79 ? -4.727 13.078 15.852 1 98.06 79 THR A N 1
ATOM 607 C CA . THR A 1 79 ? -4.629 14.414 15.281 1 98.06 79 THR A CA 1
ATOM 608 C C . THR A 1 79 ? -3.18 14.75 14.938 1 98.06 79 THR A C 1
ATOM 610 O O . THR A 1 79 ? -2.291 14.625 15.781 1 98.06 79 THR A O 1
ATOM 613 N N . VAL A 1 80 ? -2.982 15.18 13.703 1 98.62 80 VAL A N 1
ATOM 614 C CA . VAL A 1 80 ? -1.648 15.539 13.227 1 98.62 80 VAL A CA 1
ATOM 615 C C . VAL A 1 80 ? -1.686 16.922 12.594 1 98.62 80 VAL A C 1
ATOM 617 O O . VAL A 1 80 ? -2.51 17.188 11.711 1 98.62 80 VAL A O 1
ATOM 620 N N . GLU A 1 81 ? -0.818 17.781 13.07 1 98.44 81 GLU A N 1
ATOM 621 C CA . GLU A 1 81 ? -0.698 19.094 12.438 1 98.44 81 GLU A CA 1
ATOM 622 C C . GLU A 1 81 ? 0.037 19 11.102 1 98.44 81 GLU A C 1
ATOM 624 O O . GLU A 1 81 ? 0.984 18.219 10.961 1 98.44 81 GLU A O 1
ATOM 629 N N . VAL A 1 82 ? -0.416 19.797 10.18 1 97.69 82 VAL A N 1
ATOM 630 C CA . VAL A 1 82 ? 0.187 19.812 8.852 1 97.69 82 VAL A CA 1
ATOM 631 C C . VAL A 1 82 ? 1.034 21.062 8.68 1 97.69 82 VAL A C 1
ATOM 633 O O . VAL A 1 82 ? 0.593 22.172 9.016 1 97.69 82 VAL A O 1
ATOM 636 N N . LEU A 1 83 ? 2.207 20.844 8.266 1 96.88 83 LEU A N 1
ATOM 637 C CA . LEU A 1 83 ? 3.109 21.953 7.949 1 96.88 83 LEU A CA 1
ATOM 638 C C . LEU A 1 83 ? 3.252 22.125 6.441 1 96.88 83 LEU A C 1
ATOM 640 O O . LEU A 1 83 ? 3.516 21.141 5.727 1 96.88 83 LEU A O 1
ATOM 644 N N . PHE A 1 84 ? 2.979 23.281 6.008 1 94.12 84 PHE A N 1
ATOM 645 C CA . PHE A 1 84 ? 3.225 23.625 4.613 1 94.12 84 PHE A CA 1
ATOM 646 C C . PHE A 1 84 ? 4.441 24.547 4.496 1 94.12 84 PHE A C 1
ATOM 648 O O . PHE A 1 84 ? 4.535 25.547 5.191 1 94.12 84 PHE A O 1
ATOM 655 N N . ASP A 1 85 ? 5.348 24.156 3.59 1 92.12 85 ASP A N 1
ATOM 656 C CA . ASP A 1 85 ? 6.59 24.906 3.553 1 92.12 85 ASP A CA 1
ATOM 657 C C . ASP A 1 85 ? 6.492 26.062 2.559 1 92.12 85 ASP A C 1
ATOM 659 O O . ASP A 1 85 ? 7.461 26.812 2.363 1 92.12 85 ASP A O 1
ATOM 663 N N . GLY A 1 86 ? 5.496 26.297 1.919 1 88.69 86 GLY A N 1
ATOM 664 C CA . GLY A 1 86 ? 5.297 27.359 0.958 1 88.69 86 GLY A CA 1
ATOM 665 C C . GLY A 1 86 ? 5.859 27.047 -0.415 1 88.69 86 GLY A C 1
ATOM 666 O O . GLY A 1 86 ? 5.656 27.812 -1.363 1 88.69 86 GLY A O 1
ATOM 667 N N . GLN A 1 87 ? 6.66 25.969 -0.504 1 90.25 87 GLN A N 1
ATOM 668 C CA . GLN A 1 87 ? 7.266 25.578 -1.77 1 90.25 87 GLN A CA 1
ATOM 669 C C . GLN A 1 87 ? 6.586 24.328 -2.33 1 90.25 87 GLN A C 1
ATOM 671 O O . GLN A 1 87 ? 7.207 23.547 -3.061 1 90.25 87 GLN A O 1
ATOM 676 N N . GLY A 1 88 ? 5.379 24.094 -1.88 1 88.69 88 GLY A N 1
ATOM 677 C CA . GLY A 1 88 ? 4.617 23 -2.455 1 88.69 88 GLY A CA 1
ATOM 678 C C . GLY A 1 88 ? 4.785 21.703 -1.698 1 88.69 88 GLY A C 1
ATOM 679 O O . GLY A 1 88 ? 4.312 20.656 -2.143 1 88.69 88 GLY A O 1
ATOM 680 N N . ARG A 1 89 ? 5.457 21.766 -0.577 1 94.81 89 ARG A N 1
ATOM 681 C CA . ARG A 1 89 ? 5.629 20.562 0.209 1 94.81 89 ARG A CA 1
ATOM 682 C C . ARG A 1 89 ? 4.766 20.594 1.464 1 94.81 89 ARG A C 1
ATOM 684 O O . ARG A 1 89 ? 4.578 21.641 2.07 1 94.81 89 ARG A O 1
ATOM 691 N N . MET A 1 90 ? 4.219 19.438 1.708 1 96.75 90 MET A N 1
ATOM 692 C CA . MET A 1 90 ? 3.367 19.234 2.875 1 96.75 90 MET A CA 1
ATOM 693 C C . MET A 1 90 ? 3.938 18.141 3.777 1 96.75 90 MET A C 1
ATOM 695 O O . MET A 1 90 ? 4.426 17.125 3.293 1 96.75 90 MET A O 1
ATOM 699 N N . TYR A 1 91 ? 3.891 18.375 5.102 1 98 91 TYR A N 1
ATOM 700 C CA . TYR A 1 91 ? 4.457 17.438 6.066 1 98 91 TYR A CA 1
ATOM 701 C C . TYR A 1 91 ? 3.439 17.094 7.145 1 98 91 TYR A C 1
ATOM 703 O O . TYR A 1 91 ? 2.688 17.953 7.602 1 98 91 TYR A O 1
ATOM 711 N N . LEU A 1 92 ? 3.445 15.859 7.488 1 98.44 92 LEU A N 1
ATOM 712 C CA . LEU A 1 92 ? 2.879 15.508 8.781 1 98.44 92 LEU A CA 1
ATOM 713 C C . LEU A 1 92 ? 3.82 15.906 9.914 1 98.44 92 LEU A C 1
ATOM 715 O O . LEU A 1 92 ? 4.926 15.375 10.023 1 98.44 92 LEU A O 1
ATOM 719 N N . ASP A 1 93 ? 3.416 16.812 10.727 1 97.88 93 ASP A N 1
ATOM 720 C CA . ASP A 1 93 ? 4.293 17.391 11.734 1 97.88 93 ASP A CA 1
ATOM 721 C C . ASP A 1 93 ? 3.871 16.969 13.141 1 97.88 93 ASP A C 1
ATOM 723 O O . ASP A 1 93 ? 3.893 15.789 13.477 1 97.88 93 ASP A O 1
ATOM 727 N N . LYS A 1 94 ? 3.5 17.891 13.969 1 97.88 94 LYS A N 1
ATOM 728 C CA . LYS A 1 94 ? 3.166 17.578 15.359 1 97.88 94 LYS A CA 1
ATOM 729 C C . LYS A 1 94 ? 1.998 16.594 15.43 1 97.88 94 LYS A C 1
ATOM 731 O O . LYS A 1 94 ? 0.982 16.781 14.758 1 97.88 94 LYS A O 1
ATOM 736 N N . GLY A 1 95 ? 2.17 15.594 16.25 1 98.06 95 GLY A N 1
ATOM 737 C CA . GLY A 1 95 ? 1.152 14.57 16.406 1 98.06 95 GLY A CA 1
ATOM 738 C C . GLY A 1 95 ? 1.497 13.281 15.672 1 98.06 95 GLY A C 1
ATOM 739 O O . GLY A 1 95 ? 1.035 12.203 16.047 1 98.06 95 GLY A O 1
ATOM 740 N N . TRP A 1 96 ? 2.287 13.367 14.625 1 97.94 96 TRP A N 1
ATOM 741 C CA . TRP A 1 96 ? 2.746 12.195 13.898 1 97.94 96 TRP A CA 1
ATOM 742 C C . TRP A 1 96 ? 3.496 11.234 14.812 1 97.94 96 TRP A C 1
ATOM 744 O O . TRP A 1 96 ? 3.297 10.016 14.75 1 97.94 96 TRP A O 1
ATOM 754 N N . GLU A 1 97 ? 4.312 11.766 15.68 1 97.69 97 GLU A N 1
ATOM 755 C CA . GLU A 1 97 ? 5.137 10.938 16.547 1 97.69 97 GLU A CA 1
ATOM 756 C C . GLU A 1 97 ? 4.273 10.055 17.453 1 97.69 97 GLU A C 1
ATOM 758 O O . GLU A 1 97 ? 4.652 8.93 17.781 1 97.69 97 GLU A O 1
ATOM 763 N N . ASN A 1 98 ? 3.127 10.625 17.922 1 96 98 ASN A N 1
ATOM 764 C CA . ASN A 1 98 ? 2.223 9.828 18.75 1 96 98 ASN A CA 1
ATOM 765 C C . ASN A 1 98 ? 1.664 8.641 17.969 1 96 98 ASN A C 1
ATOM 767 O O . ASN A 1 98 ? 1.599 7.527 18.5 1 96 98 ASN A O 1
ATOM 771 N N . PHE A 1 99 ? 1.31 8.883 16.75 1 95.62 99 PHE A N 1
ATOM 772 C CA . PHE A 1 99 ? 0.831 7.797 15.906 1 95.62 99 PHE A CA 1
ATOM 773 C C . PHE A 1 99 ? 1.935 6.773 15.656 1 95.62 99 PHE A C 1
ATOM 775 O O . PHE A 1 99 ? 1.71 5.566 15.781 1 95.62 99 PHE A O 1
ATOM 782 N N . ALA A 1 100 ? 3.088 7.293 15.289 1 96.44 100 ALA A N 1
ATOM 783 C CA . ALA A 1 100 ? 4.223 6.438 14.938 1 96.44 100 ALA A CA 1
ATOM 784 C C . ALA A 1 100 ? 4.594 5.523 16.109 1 96.44 100 ALA A C 1
ATOM 786 O O . ALA A 1 100 ? 4.824 4.328 15.914 1 96.44 100 ALA A O 1
ATOM 787 N N . ILE A 1 101 ? 4.59 6.086 17.234 1 94.38 101 ILE A N 1
ATOM 788 C CA . ILE A 1 101 ? 4.922 5.316 18.438 1 94.38 101 ILE A CA 1
ATOM 789 C C . ILE A 1 101 ? 3.834 4.277 18.688 1 94.38 101 ILE A C 1
ATOM 791 O O . ILE A 1 101 ? 4.129 3.094 18.875 1 94.38 101 ILE A O 1
ATOM 795 N N . ALA A 1 102 ? 2.641 4.715 18.625 1 91.94 102 ALA A N 1
ATOM 796 C CA . ALA A 1 102 ? 1.51 3.854 18.969 1 91.94 102 ALA A CA 1
ATOM 797 C C . ALA A 1 102 ? 1.418 2.666 18.016 1 91.94 102 ALA A C 1
ATOM 799 O O . ALA A 1 102 ? 0.97 1.584 18.391 1 91.94 102 ALA A O 1
ATOM 800 N N . HIS A 1 103 ? 1.866 2.9 16.828 1 93.12 103 HIS A N 1
ATOM 801 C CA . HIS A 1 103 ? 1.661 1.866 15.812 1 93.12 103 HIS A CA 1
ATOM 802 C C . HIS A 1 103 ? 2.988 1.268 15.359 1 93.12 103 HIS A C 1
ATOM 804 O O . HIS A 1 103 ? 3.043 0.564 14.352 1 93.12 103 HIS A O 1
ATOM 810 N N . GLY A 1 104 ? 3.982 1.541 16.031 1 92.75 104 GLY A N 1
ATOM 811 C CA . GLY A 1 104 ? 5.27 0.896 15.82 1 92.75 104 GLY A CA 1
ATOM 812 C C . GLY A 1 104 ? 5.895 1.226 14.477 1 92.75 104 GLY A C 1
ATOM 813 O O . GLY A 1 104 ? 6.418 0.342 13.797 1 92.75 104 GLY A O 1
ATOM 814 N N . VAL A 1 105 ? 5.766 2.438 14.016 1 95.44 105 VAL A N 1
ATOM 815 C CA . VAL A 1 105 ? 6.449 2.863 12.797 1 95.44 105 VAL A CA 1
ATOM 816 C C . VAL A 1 105 ? 7.949 2.98 13.062 1 95.44 105 VAL A C 1
ATOM 818 O O . VAL A 1 105 ? 8.375 3.695 13.977 1 95.44 105 VAL A O 1
ATOM 821 N N . ASP A 1 106 ? 8.75 2.264 12.258 1 95.38 106 ASP A N 1
ATOM 822 C CA . ASP A 1 106 ? 10.195 2.215 12.438 1 95.38 106 ASP A CA 1
ATOM 823 C C . ASP A 1 106 ? 10.93 2.576 11.141 1 95.38 106 ASP A C 1
ATOM 825 O O . ASP A 1 106 ? 10.297 2.734 10.094 1 95.38 106 ASP A O 1
ATOM 829 N N . PHE A 1 107 ? 12.227 2.771 11.391 1 94.75 107 PHE A N 1
ATOM 830 C CA . PHE A 1 107 ? 13.07 2.9 10.203 1 94.75 107 PHE A CA 1
ATOM 831 C C . PHE A 1 107 ? 12.844 1.731 9.25 1 94.75 107 PHE A C 1
ATOM 833 O O . PHE A 1 107 ? 12.797 0.576 9.68 1 94.75 107 PHE A O 1
ATOM 840 N N . GLY A 1 108 ? 12.602 2.104 8.047 1 93.38 108 GLY A N 1
ATOM 841 C CA . GLY A 1 108 ? 12.414 1.067 7.043 1 93.38 108 GLY A CA 1
ATOM 842 C C . GLY A 1 108 ? 10.953 0.706 6.824 1 93.38 108 GLY A C 1
ATOM 843 O O . GLY A 1 108 ? 10.625 -0.032 5.895 1 93.38 108 GLY A O 1
ATOM 844 N N . SER A 1 109 ? 10.094 1.233 7.656 1 95.75 109 SER A N 1
ATOM 845 C CA . SER A 1 109 ? 8.664 0.984 7.48 1 95.75 109 SER A CA 1
ATOM 846 C C . SER A 1 109 ? 8.141 1.645 6.207 1 95.75 109 SER A C 1
ATOM 848 O O . SER A 1 109 ? 8.68 2.658 5.762 1 95.75 109 SER A O 1
ATOM 850 N N . TYR A 1 110 ? 7.203 0.966 5.695 1 96.19 110 TYR A N 1
ATOM 851 C CA . TYR A 1 110 ? 6.375 1.52 4.629 1 96.19 110 TYR A CA 1
ATOM 852 C C . TYR A 1 110 ? 4.992 1.896 5.152 1 96.19 110 TYR A C 1
ATOM 854 O O . TYR A 1 110 ? 4.312 1.074 5.77 1 96.19 110 TYR A O 1
ATOM 862 N N . VAL A 1 111 ? 4.668 3.131 4.965 1 98.25 111 VAL A N 1
ATOM 863 C CA . VAL A 1 111 ? 3.393 3.607 5.492 1 98.25 111 VAL A CA 1
ATOM 864 C C . VAL A 1 111 ? 2.463 3.98 4.34 1 98.25 111 VAL A C 1
ATOM 866 O O . VAL A 1 111 ? 2.783 4.859 3.537 1 98.25 111 VAL A O 1
ATOM 869 N N . HIS A 1 112 ? 1.36 3.287 4.242 1 98.38 112 HIS A N 1
ATOM 870 C CA . HIS A 1 112 ? 0.343 3.504 3.219 1 98.38 112 HIS A CA 1
ATOM 871 C C . HIS A 1 112 ? -0.776 4.402 3.736 1 98.38 112 HIS A C 1
ATOM 873 O O . HIS A 1 112 ? -1.232 4.242 4.871 1 98.38 112 HIS A O 1
ATOM 879 N N . PHE A 1 113 ? -1.144 5.371 2.887 1 98.38 113 PHE A N 1
ATOM 880 C CA . PHE A 1 113 ? -2.219 6.297 3.219 1 98.38 113 PHE A CA 1
ATOM 881 C C . PHE A 1 113 ? -3.342 6.215 2.191 1 98.38 113 PHE A C 1
ATOM 883 O O . PHE A 1 113 ? -3.084 6.156 0.986 1 98.38 113 PHE A O 1
ATOM 890 N N . LYS A 1 114 ? -4.5 6.223 2.689 1 97.25 114 LYS A N 1
ATOM 891 C CA . LYS A 1 114 ? -5.688 6.434 1.869 1 97.25 114 LYS A CA 1
ATOM 892 C C . LYS A 1 114 ? -6.441 7.684 2.307 1 97.25 114 LYS A C 1
ATOM 894 O O . LYS A 1 114 ? -6.859 7.793 3.461 1 97.25 114 LYS A O 1
ATOM 899 N N . TYR A 1 115 ? -6.523 8.641 1.413 1 96.56 115 TYR A N 1
ATOM 900 C CA . TYR A 1 115 ? -7.281 9.859 1.679 1 96.56 115 TYR A CA 1
ATOM 901 C C . TYR A 1 115 ? -8.781 9.609 1.536 1 96.56 115 TYR A C 1
ATOM 903 O O . TYR A 1 115 ? -9.266 9.352 0.434 1 96.56 115 TYR A O 1
ATOM 911 N N . GLU A 1 116 ? -9.531 9.734 2.625 1 93.44 116 GLU A N 1
ATOM 912 C CA . GLU A 1 116 ? -10.961 9.438 2.656 1 93.44 116 GLU A CA 1
ATOM 913 C C . GLU A 1 116 ? -11.789 10.688 2.369 1 93.44 116 GLU A C 1
ATOM 915 O O . GLU A 1 116 ? -13.016 10.609 2.227 1 93.44 116 GLU A O 1
ATOM 920 N N . GLY A 1 117 ? -11.133 11.703 2.291 1 90.62 117 GLY A N 1
ATOM 921 C CA . GLY A 1 117 ? -11.852 12.969 2.305 1 90.62 117 GLY A CA 1
ATOM 922 C C . GLY A 1 117 ? -12 13.555 3.695 1 90.62 117 GLY A C 1
ATOM 923 O O . GLY A 1 117 ? -11.68 12.898 4.688 1 90.62 117 GLY A O 1
ATOM 924 N N . ASP A 1 118 ? -12.305 14.828 3.852 1 91.75 118 ASP A N 1
ATOM 925 C CA . ASP A 1 118 ? -12.57 15.516 5.113 1 91.75 118 ASP A CA 1
ATOM 926 C C . ASP A 1 118 ? -11.367 15.422 6.051 1 91.75 118 ASP A C 1
ATOM 928 O O . ASP A 1 118 ? -11.516 15.102 7.23 1 91.75 118 ASP A O 1
ATOM 932 N N . ASP A 1 119 ? -10.234 15.523 5.57 1 95.56 119 ASP A N 1
ATOM 933 C CA . ASP A 1 119 ? -8.961 15.648 6.273 1 95.56 119 ASP A CA 1
ATOM 934 C C . ASP A 1 119 ? -8.594 14.352 6.988 1 95.56 119 ASP A C 1
ATOM 936 O O . ASP A 1 119 ? -7.852 14.367 7.969 1 95.56 119 ASP A O 1
ATOM 940 N N . VAL A 1 120 ? -9.234 13.258 6.586 1 96.38 120 VAL A N 1
ATOM 941 C CA . VAL A 1 120 ? -8.969 11.969 7.223 1 96.38 120 VAL A CA 1
ATOM 942 C C . VAL A 1 120 ? -8.125 11.102 6.301 1 96.38 120 VAL A C 1
ATOM 944 O O . VAL A 1 120 ? -8.422 10.969 5.113 1 96.38 120 VAL A O 1
ATOM 947 N N . LEU A 1 121 ? -7.051 10.547 6.852 1 97.44 121 LEU A N 1
ATOM 948 C CA . LEU A 1 121 ? -6.203 9.555 6.191 1 97.44 121 LEU A CA 1
ATOM 949 C C . LEU A 1 121 ? -6.25 8.219 6.926 1 97.44 121 LEU A C 1
ATOM 951 O O . LEU A 1 121 ? -5.953 8.156 8.125 1 97.44 121 LEU A O 1
ATOM 955 N N . THR A 1 122 ? -6.684 7.168 6.242 1 97.38 122 THR A N 1
ATOM 956 C CA . THR A 1 122 ? -6.535 5.82 6.781 1 97.38 122 THR A CA 1
ATOM 957 C C . THR A 1 122 ? -5.133 5.285 6.52 1 97.38 122 THR A C 1
ATOM 959 O O . THR A 1 122 ? -4.625 5.379 5.402 1 97.38 122 THR A O 1
ATOM 962 N N . VAL A 1 123 ? -4.543 4.719 7.566 1 97.75 123 VAL A N 1
ATOM 963 C CA . VAL A 1 123 ? -3.123 4.398 7.492 1 97.75 123 VAL A CA 1
ATOM 964 C C . VAL A 1 123 ? -2.92 2.9 7.691 1 97.75 123 VAL A C 1
ATOM 966 O O . VAL A 1 123 ? -3.543 2.293 8.562 1 97.75 123 VAL A O 1
ATOM 969 N N . LYS A 1 124 ? -2.152 2.271 6.883 1 96.88 124 LYS A N 1
ATOM 970 C CA . LYS A 1 124 ? -1.604 0.929 7.055 1 96.88 124 LYS A CA 1
ATOM 971 C C . LYS A 1 124 ? -0.087 0.969 7.207 1 96.88 124 LYS A C 1
ATOM 973 O O . LYS A 1 124 ? 0.598 1.692 6.48 1 96.88 124 LYS A O 1
ATOM 978 N N . VAL A 1 125 ? 0.403 0.249 8.094 1 96.62 125 VAL A N 1
ATOM 979 C CA . VAL A 1 125 ? 1.845 0.191 8.312 1 96.62 125 VAL A CA 1
ATOM 980 C C . VAL A 1 125 ? 2.377 -1.175 7.887 1 96.62 125 VAL A C 1
ATOM 982 O O . VAL A 1 125 ? 1.831 -2.211 8.273 1 96.62 125 VAL A O 1
ATOM 985 N N . PHE A 1 126 ? 3.396 -1.165 7.09 1 96.38 126 PHE A N 1
ATOM 986 C CA . PHE A 1 126 ? 4.129 -2.352 6.66 1 96.38 126 PHE A CA 1
ATOM 987 C C . PHE A 1 126 ? 5.52 -2.381 7.281 1 96.38 126 PHE A C 1
ATOM 989 O O . PHE A 1 126 ? 6.207 -1.359 7.332 1 96.38 126 PHE A O 1
ATOM 996 N N . ASP A 1 127 ? 5.906 -3.52 7.68 1 93.5 127 ASP A N 1
ATOM 997 C CA . ASP A 1 127 ? 7.18 -3.619 8.383 1 93.5 127 ASP A CA 1
ATOM 998 C C . ASP A 1 127 ? 8.32 -3.965 7.426 1 93.5 127 ASP A C 1
ATOM 1000 O O . ASP A 1 127 ? 8.141 -3.932 6.207 1 93.5 127 ASP A O 1
ATOM 1004 N N . GLY A 1 128 ? 9.5 -4.172 7.969 1 92.69 128 GLY A N 1
ATOM 1005 C CA . GLY A 1 128 ? 10.695 -4.418 7.18 1 92.69 128 GLY A CA 1
ATOM 1006 C C . GLY A 1 128 ? 10.625 -5.699 6.371 1 92.69 128 GLY A C 1
ATOM 1007 O O . GLY A 1 128 ? 11.438 -5.914 5.469 1 92.69 128 GLY A O 1
ATOM 1008 N N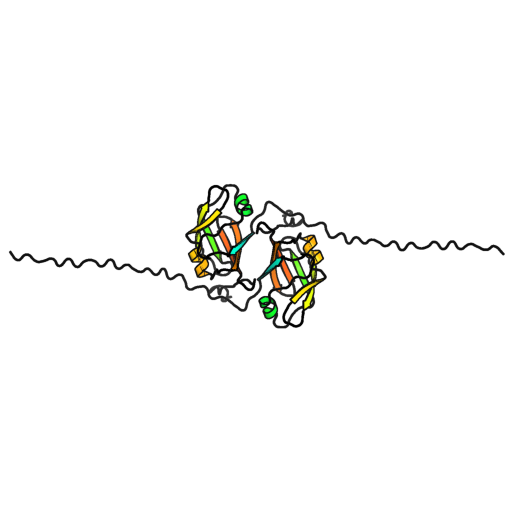 . THR A 1 129 ? 9.672 -6.562 6.609 1 92.69 129 THR A N 1
ATOM 1009 C CA . THR A 1 129 ? 9.469 -7.785 5.836 1 92.69 129 THR A CA 1
ATOM 1010 C C . THR A 1 129 ? 8.586 -7.512 4.621 1 92.69 129 THR A C 1
ATOM 1012 O O . THR A 1 129 ? 8.273 -8.43 3.857 1 92.69 129 THR A O 1
ATOM 1015 N N . MET A 1 130 ? 8.094 -6.312 4.434 1 95.44 130 MET A N 1
ATOM 1016 C CA . MET A 1 130 ? 7.266 -5.879 3.316 1 95.44 130 MET A CA 1
ATOM 1017 C C . MET A 1 130 ? 5.828 -6.367 3.482 1 95.44 130 MET A C 1
ATOM 1019 O O . MET A 1 130 ? 5.07 -6.414 2.512 1 95.44 130 MET A O 1
ATOM 1023 N N . CYS A 1 131 ? 5.527 -6.797 4.652 1 96.5 131 CYS A N 1
ATOM 1024 C CA . CYS A 1 131 ? 4.18 -7.258 4.957 1 96.5 131 CYS A CA 1
ATOM 1025 C C . CYS A 1 131 ? 3.477 -6.293 5.906 1 96.5 131 CYS A C 1
ATOM 1027 O O . CYS A 1 131 ? 4.117 -5.688 6.766 1 96.5 131 CYS A O 1
ATOM 1029 N N . ARG A 1 132 ? 2.178 -6.254 5.73 1 95.69 132 ARG A N 1
ATOM 1030 C CA . ARG A 1 132 ? 1.354 -5.371 6.551 1 95.69 132 ARG A CA 1
ATOM 1031 C C . ARG A 1 132 ? 1.314 -5.844 8 1 95.69 132 ARG A C 1
ATOM 1033 O O . ARG A 1 132 ? 1.209 -7.043 8.266 1 95.69 132 ARG A O 1
ATOM 1040 N N . ARG A 1 133 ? 1.434 -4.91 8.961 1 92.44 133 ARG A N 1
ATOM 1041 C CA . ARG A 1 133 ? 1.17 -5.152 10.375 1 92.44 133 ARG A CA 1
ATOM 1042 C C . ARG A 1 133 ? -0.319 -5.035 10.68 1 92.44 133 ARG A C 1
ATOM 1044 O O . ARG A 1 133 ? -0.975 -4.082 10.25 1 92.44 133 ARG A O 1
ATOM 1051 N N . TYR A 1 134 ? -0.875 -6.035 11.328 1 89 134 TYR A N 1
ATOM 1052 C CA . TYR A 1 134 ? -2.252 -5.988 11.805 1 89 134 TYR A CA 1
ATOM 1053 C C . TYR A 1 134 ? -2.299 -5.828 13.32 1 89 134 TYR A C 1
ATOM 1055 O O . TYR A 1 134 ? -1.476 -6.398 14.039 1 89 134 TYR A O 1
ATOM 1063 N N . TYR A 1 135 ? -3.25 -5.043 13.664 1 82.88 135 TYR A N 1
ATOM 1064 C CA . TYR A 1 135 ? -3.324 -4.738 15.086 1 82.88 135 TYR A CA 1
ATOM 1065 C C . TYR A 1 135 ? -4.57 -5.355 15.711 1 82.88 135 TYR A C 1
ATOM 1067 O O . TYR A 1 135 ? -5.59 -5.527 15.039 1 82.88 135 TYR A O 1
ATOM 1075 N N . TYR A 1 136 ? -4.41 -5.973 16.812 1 70.31 136 TYR A N 1
ATOM 1076 C CA . TYR A 1 136 ? -5.539 -6.543 17.531 1 70.31 136 TYR A CA 1
ATOM 1077 C C . TYR A 1 136 ? -6.574 -5.473 17.859 1 70.31 136 TYR A C 1
ATOM 1079 O O . TYR A 1 136 ? -6.223 -4.371 18.297 1 70.31 136 TYR A O 1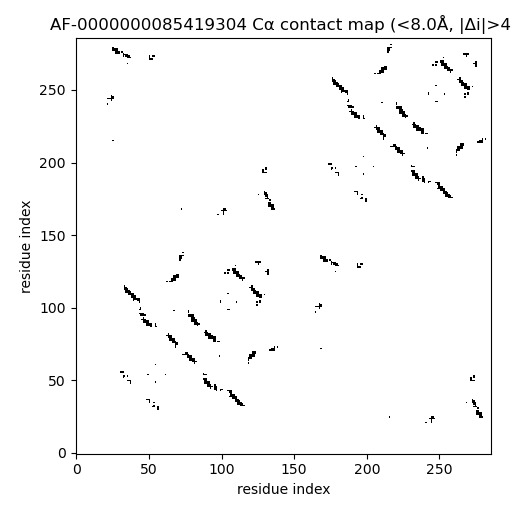
ATOM 1087 N N . SER A 1 137 ? -7.492 -5.395 16.922 1 61.22 137 SER A N 1
ATOM 1088 C CA . SER A 1 137 ? -8.547 -4.516 17.422 1 61.22 137 SER A CA 1
ATOM 1089 C C . SER A 1 137 ? -9.328 -5.18 18.562 1 61.22 137 SER A C 1
ATOM 1091 O O . SER A 1 137 ? -9.492 -6.398 18.578 1 61.22 137 SER A O 1
ATOM 1093 N N . THR A 1 138 ? -9.18 -4.797 19.703 1 53.62 138 THR A N 1
ATOM 1094 C CA . THR A 1 138 ? -10.133 -5.281 20.703 1 53.62 138 THR A CA 1
ATOM 1095 C C . THR A 1 138 ? -11.508 -5.48 20.078 1 53.62 138 THR A C 1
ATOM 1097 O O . THR A 1 138 ? -12.258 -6.379 20.484 1 53.62 138 THR A O 1
ATOM 1100 N N . THR A 1 139 ? -11.891 -4.801 19.172 1 49 139 THR A N 1
ATOM 1101 C CA . THR A 1 139 ? -13.273 -4.855 18.703 1 49 139 THR A CA 1
ATOM 1102 C C . THR A 1 139 ? -13.43 -5.906 17.609 1 49 139 THR A C 1
ATOM 1104 O O . THR A 1 139 ? -14.547 -6.332 17.297 1 49 139 THR A O 1
ATOM 1107 N N . ARG A 1 140 ? -12.664 -6.18 16.766 1 45.19 140 ARG A N 1
ATOM 1108 C CA . ARG A 1 140 ? -12.922 -7.09 15.656 1 45.19 140 ARG A CA 1
ATOM 1109 C C . ARG A 1 140 ? -13.109 -8.523 16.156 1 45.19 140 ARG A C 1
ATOM 1111 O O . ARG A 1 140 ? -13.836 -9.305 15.539 1 45.19 140 ARG A O 1
ATOM 1118 N N . TYR A 1 141 ? -12.289 -9.188 16.953 1 42.34 141 TYR A N 1
ATOM 1119 C CA . TYR A 1 141 ? -12.562 -10.578 17.297 1 42.34 141 TYR A CA 1
ATOM 1120 C C . TYR A 1 141 ? -13.922 -10.711 17.984 1 42.34 141 TYR A C 1
ATOM 1122 O O . TYR A 1 141 ? -14.32 -11.812 18.375 1 42.34 141 TYR A O 1
ATOM 1130 N N . ARG A 1 142 ? -14.516 -9.742 18.484 1 35.62 142 ARG A N 1
ATOM 1131 C CA . ARG A 1 142 ? -15.797 -10.156 19.031 1 35.62 142 ARG A CA 1
ATOM 1132 C C . ARG A 1 142 ? -16.797 -10.484 17.922 1 35.62 142 ARG A C 1
ATOM 1134 O O . ARG A 1 142 ? -18 -10.594 18.172 1 35.62 142 ARG A O 1
ATOM 1141 N N . ARG A 1 143 ? -16.422 -10.648 16.656 1 26.89 143 ARG A N 1
ATOM 1142 C CA . ARG A 1 143 ? -17.578 -11.242 15.992 1 26.89 143 ARG A CA 1
ATOM 1143 C C . ARG A 1 143 ? -17.547 -12.766 16.125 1 26.89 143 ARG A C 1
ATOM 1145 O O . ARG A 1 143 ? -16.484 -13.383 16.016 1 26.89 143 ARG A O 1
ATOM 1152 N N . MET B 1 1 ? 3.248 40.156 71.875 1 26 1 MET B N 1
ATOM 1153 C CA . MET B 1 1 ? 2.645 40.219 70.5 1 26 1 MET B CA 1
ATOM 1154 C C . MET B 1 1 ? 3.281 39.188 69.625 1 26 1 MET B C 1
ATOM 1156 O O . MET B 1 1 ? 4.418 39.375 69.125 1 26 1 MET B O 1
ATOM 1160 N N . ALA B 1 2 ? 3.02 37.906 69.875 1 32.22 2 ALA B N 1
A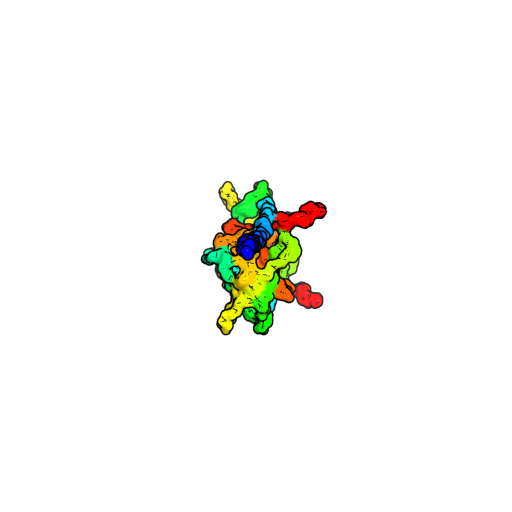TOM 1161 C CA . ALA B 1 2 ? 3.682 36.688 69.438 1 32.22 2 ALA B CA 1
ATOM 1162 C C . ALA B 1 2 ? 3.498 36.438 67.938 1 32.22 2 ALA B C 1
ATOM 1164 O O . ALA B 1 2 ? 2.371 36.438 67.438 1 32.22 2 ALA B O 1
ATOM 1165 N N . SER B 1 3 ? 4.414 37 67.125 1 30.52 3 SER B N 1
ATOM 1166 C CA . SER B 1 3 ? 4.531 36.938 65.688 1 30.52 3 SER B CA 1
ATOM 1167 C C . SER B 1 3 ? 4.504 35.5 65.125 1 30.52 3 SER B C 1
ATOM 1169 O O . SER B 1 3 ? 5.297 34.688 65.625 1 30.52 3 SER B O 1
ATOM 1171 N N . THR B 1 4 ? 3.359 34.938 65.062 1 32.56 4 THR B N 1
ATOM 1172 C CA . THR B 1 4 ? 3.008 33.625 64.562 1 32.56 4 THR B CA 1
ATOM 1173 C C . THR B 1 4 ? 3.553 33.406 63.156 1 32.56 4 THR B C 1
ATOM 1175 O O . THR B 1 4 ? 3.236 34.156 62.219 1 32.56 4 THR B O 1
ATOM 1178 N N . SER B 1 5 ? 4.805 32.938 63.031 1 25.56 5 SER B N 1
ATOM 1179 C CA . SER B 1 5 ? 5.543 32.531 61.844 1 25.56 5 SER B CA 1
ATOM 1180 C C . SER B 1 5 ? 4.703 31.625 60.969 1 25.56 5 SER B C 1
ATOM 1182 O O . SER B 1 5 ? 4.238 30.578 61.406 1 25.56 5 SER B O 1
ATOM 1184 N N . ARG B 1 6 ? 3.848 32.156 60.188 1 27.55 6 ARG B N 1
ATOM 1185 C CA . ARG B 1 6 ? 3.082 31.469 59.156 1 27.55 6 ARG B CA 1
ATOM 1186 C C . ARG B 1 6 ? 3.988 30.609 58.281 1 27.55 6 ARG B C 1
ATOM 1188 O O . ARG B 1 6 ? 4.938 31.125 57.688 1 27.55 6 ARG B O 1
ATOM 1195 N N . THR B 1 7 ? 4.41 29.469 58.781 1 28.03 7 THR B N 1
ATOM 1196 C CA . THR B 1 7 ? 5.102 28.516 57.906 1 28.03 7 THR B CA 1
ATOM 1197 C C . THR B 1 7 ? 4.348 28.344 56.594 1 28.03 7 THR B C 1
ATOM 1199 O O . THR B 1 7 ? 3.166 28 56.594 1 28.03 7 THR B O 1
ATOM 1202 N N . ARG B 1 8 ? 4.609 29.094 55.656 1 26.03 8 ARG B N 1
ATOM 1203 C CA . ARG B 1 8 ? 4.113 29.047 54.281 1 26.03 8 ARG B CA 1
ATOM 1204 C C . ARG B 1 8 ? 4.312 27.656 53.656 1 26.03 8 ARG B C 1
ATOM 1206 O O . ARG B 1 8 ? 5.441 27.188 53.562 1 26.03 8 ARG B O 1
ATOM 1213 N N . THR B 1 9 ? 3.527 26.734 54.094 1 29.83 9 THR B N 1
ATOM 1214 C CA . THR B 1 9 ? 3.541 25.438 53.438 1 29.83 9 THR B CA 1
ATOM 1215 C C . THR B 1 9 ? 3.471 25.594 51.906 1 29.83 9 THR B C 1
ATOM 1217 O O . THR B 1 9 ? 2.57 26.266 51.406 1 29.83 9 THR B O 1
ATOM 1220 N N . GLY B 1 10 ? 4.582 25.859 51.281 1 25.53 10 GLY B N 1
ATOM 1221 C CA . GLY B 1 10 ? 4.773 25.891 49.844 1 25.53 10 GLY B CA 1
ATOM 1222 C C . GLY B 1 10 ? 4 24.812 49.125 1 25.53 10 GLY B C 1
ATOM 1223 O O . GLY B 1 10 ? 3.951 23.672 49.562 1 25.53 10 GLY B O 1
ATOM 1224 N N . ARG B 1 11 ? 2.883 25.078 48.531 1 28.64 11 ARG B N 1
ATOM 1225 C CA . ARG B 1 11 ? 2.072 24.25 47.625 1 28.64 11 ARG B CA 1
ATOM 1226 C C . ARG B 1 11 ? 2.939 23.562 46.562 1 28.64 11 ARG B C 1
ATOM 1228 O O . ARG B 1 11 ? 3.68 24.234 45.844 1 28.64 11 ARG B O 1
ATOM 1235 N N . GLY B 1 12 ? 3.609 22.531 46.969 1 25 12 GLY B N 1
ATOM 1236 C CA . GLY B 1 12 ? 4.246 21.688 45.938 1 25 12 GLY B CA 1
ATOM 1237 C C . GLY B 1 12 ? 3.398 21.484 44.719 1 25 12 GLY B C 1
ATOM 1238 O O . GLY B 1 12 ? 2.227 21.125 44.812 1 25 12 GLY B O 1
ATOM 1239 N N . ARG B 1 13 ? 3.436 22.297 43.75 1 29.95 13 ARG B N 1
ATOM 1240 C CA . ARG B 1 13 ? 2.871 22.031 42.406 1 29.95 13 ARG B CA 1
ATOM 1241 C C . ARG B 1 13 ? 3.096 20.578 42 1 29.95 13 ARG B C 1
ATOM 1243 O O . ARG B 1 13 ? 4.238 20.109 41.969 1 29.95 13 ARG B O 1
ATOM 1250 N N . GLY B 1 14 ? 2.365 19.703 42.531 1 25.16 14 GLY B N 1
ATOM 1251 C CA . GLY B 1 14 ? 2.34 18.359 41.969 1 25.16 14 GLY B CA 1
ATOM 1252 C C . GLY B 1 14 ? 2.426 18.344 40.438 1 25.16 14 GLY B C 1
ATOM 1253 O O . GLY B 1 14 ? 1.549 18.875 39.75 1 25.16 14 GLY B O 1
ATOM 1254 N N . ARG B 1 15 ? 3.574 18.547 39.875 1 29.58 15 ARG B N 1
ATOM 1255 C CA . ARG B 1 15 ? 3.74 18.141 38.5 1 29.58 15 ARG B CA 1
ATOM 1256 C C . ARG B 1 15 ? 2.975 16.859 38.188 1 29.58 15 ARG B C 1
ATOM 1258 O O . ARG B 1 15 ? 3.285 15.805 38.75 1 29.58 15 ARG B O 1
ATOM 1265 N N . GLY B 1 16 ? 1.687 16.844 38.312 1 26.83 16 GLY B N 1
ATOM 1266 C CA . GLY B 1 16 ? 1.05 15.695 37.719 1 26.83 16 GLY B CA 1
ATOM 1267 C C . GLY B 1 16 ? 1.77 15.195 36.469 1 26.83 16 GLY B C 1
ATOM 1268 O O . GLY B 1 16 ? 1.907 15.938 35.5 1 26.83 16 GLY B O 1
ATOM 1269 N N . SER B 1 17 ? 2.842 14.547 36.625 1 33.12 17 SER B N 1
ATOM 1270 C CA . SER B 1 17 ? 3.285 13.727 35.5 1 33.12 17 SER B CA 1
ATOM 1271 C C . SER B 1 17 ? 2.1 13.156 34.719 1 33.12 17 SER B C 1
ATOM 1273 O O . SER B 1 17 ? 1.474 12.188 35.156 1 33.12 17 SER B O 1
ATOM 1275 N N . GLY B 1 18 ? 1.096 13.82 34.469 1 31.61 18 GLY B N 1
ATOM 1276 C CA . GLY B 1 18 ? 0.193 13.203 33.5 1 31.61 18 GLY B CA 1
ATOM 1277 C C . GLY B 1 18 ? 0.91 12.352 32.469 1 31.61 18 GLY B C 1
ATOM 1278 O O . GLY B 1 18 ? 1.522 12.883 31.547 1 31.61 18 GLY B O 1
ATOM 1279 N N . SER B 1 19 ? 1.636 11.398 32.844 1 36.28 19 SER B N 1
ATOM 1280 C CA . SER B 1 19 ? 2.01 10.359 31.875 1 36.28 19 SER B CA 1
ATOM 1281 C C . SER B 1 19 ? 0.902 10.133 30.844 1 36.28 19 SER B C 1
ATOM 1283 O O . SER B 1 19 ? -0.126 9.531 31.172 1 36.28 19 SER B O 1
ATOM 1285 N N . SER B 1 20 ? 0.444 11.039 30.141 1 43.59 20 SER B N 1
ATOM 1286 C CA . SER B 1 20 ? -0.38 10.609 29 1 43.59 20 SER B CA 1
ATOM 1287 C C . SER B 1 20 ? 0.06 9.25 28.484 1 43.59 20 SER B C 1
ATOM 1289 O O . SER B 1 20 ? 1.121 9.125 27.875 1 43.59 20 SER B O 1
ATOM 1291 N N . SER B 1 21 ? 0.051 8.281 29.297 1 46.41 21 SER B N 1
ATOM 1292 C CA . SER B 1 21 ? 0.311 6.902 28.891 1 46.41 21 SER B CA 1
ATOM 1293 C C . SER B 1 21 ? -0.112 6.664 27.453 1 46.41 21 SER B C 1
ATOM 1295 O O . SER B 1 21 ? -1.269 6.895 27.094 1 46.41 21 SER B O 1
ATOM 1297 N N . LEU B 1 22 ? 0.771 7.055 26.625 1 53.03 22 LEU B N 1
ATOM 1298 C CA . LEU B 1 22 ? 0.467 6.543 25.297 1 53.03 22 LEU B CA 1
ATOM 1299 C C . LEU B 1 22 ? -0.234 5.191 25.375 1 53.03 22 LEU B C 1
ATOM 1301 O O . LEU B 1 22 ? 0.014 4.414 26.312 1 53.03 22 LEU B O 1
ATOM 1305 N N . PRO B 1 23 ? -1.512 5.242 25.031 1 56.03 23 PRO B N 1
ATOM 1306 C CA . PRO B 1 23 ? -2.092 3.896 25.016 1 56.03 23 PRO B CA 1
ATOM 1307 C C . PRO B 1 23 ? -1.079 2.818 24.641 1 56.03 23 PRO B C 1
ATOM 1309 O O . PRO B 1 23 ? -0.089 3.104 23.969 1 56.03 23 PRO B O 1
ATOM 1312 N N . PRO B 1 24 ? -1.008 1.809 25.406 1 57.81 24 PRO B N 1
ATOM 1313 C CA . PRO B 1 24 ? -0.127 0.706 25.016 1 57.81 24 PRO B CA 1
ATOM 1314 C C . PRO B 1 24 ? -0.095 0.484 23.516 1 57.81 24 PRO B C 1
ATOM 1316 O O . PRO B 1 24 ? -1.06 0.812 22.812 1 57.81 24 PRO B O 1
ATOM 1319 N N . PRO B 1 25 ? 1.077 0.307 23.078 1 60.91 25 PRO B N 1
ATOM 1320 C CA . PRO B 1 25 ? 1.132 -0.022 21.641 1 60.91 25 PRO B CA 1
ATOM 1321 C C . PRO B 1 25 ? 0.148 -1.124 21.25 1 60.91 25 PRO B C 1
ATOM 1323 O O . PRO B 1 25 ? -0.126 -2.023 22.062 1 60.91 25 PRO B O 1
ATOM 1326 N N . PRO B 1 26 ? -0.567 -0.926 20.219 1 64.94 26 PRO B N 1
ATOM 1327 C CA . PRO B 1 26 ? -1.529 -1.96 19.828 1 64.94 26 PRO B CA 1
ATOM 1328 C C . PRO B 1 26 ? -0.875 -3.322 19.609 1 64.94 26 PRO B C 1
ATOM 1330 O O . PRO B 1 26 ? 0.281 -3.396 19.188 1 64.94 26 PRO B O 1
ATOM 1333 N N . SER B 1 27 ? -1.344 -4.32 20.188 1 76.31 27 SER B N 1
ATOM 1334 C CA . SER B 1 27 ? -0.876 -5.684 19.969 1 76.31 27 SER B CA 1
ATOM 1335 C C . SER B 1 27 ? -1.044 -6.105 18.516 1 76.31 27 SER B C 1
ATOM 1337 O O . SER B 1 27 ? -2.086 -5.852 17.906 1 76.31 27 SER B O 1
ATOM 1339 N N . THR B 1 28 ? 0.022 -6.496 17.906 1 76.69 28 THR B N 1
ATOM 1340 C CA . THR B 1 28 ? -0.002 -6.918 16.5 1 76.69 28 THR B CA 1
ATOM 1341 C C . THR B 1 28 ? -0.474 -8.359 16.391 1 76.69 28 THR B C 1
ATOM 1343 O O . THR B 1 28 ? -0.349 -9.141 17.328 1 76.69 28 THR B O 1
ATOM 1346 N N . LEU B 1 29 ? -1.253 -8.641 15.375 1 78 29 LEU B N 1
ATOM 1347 C CA . LEU B 1 29 ? -1.68 -9.992 15.023 1 78 29 LEU B CA 1
ATOM 1348 C C . LEU B 1 29 ? -0.69 -10.641 14.055 1 78 29 LEU B C 1
ATOM 1350 O O . LEU B 1 29 ? -0.824 -10.5 12.836 1 78 29 LEU B O 1
ATOM 1354 N N . PRO B 1 30 ? 0.256 -11.336 14.562 1 66.88 30 PRO B N 1
ATOM 1355 C CA . PRO B 1 30 ? 1.336 -11.812 13.703 1 66.88 30 PRO B CA 1
ATOM 1356 C C . PRO B 1 30 ? 0.862 -12.859 12.688 1 66.88 30 PRO B C 1
ATOM 1358 O O . PRO B 1 30 ? 1.49 -13.039 11.641 1 66.88 30 PRO B O 1
ATOM 1361 N N . LEU B 1 31 ? -0.218 -13.391 12.852 1 73.56 31 LEU B N 1
ATOM 1362 C CA . LEU B 1 31 ? -0.52 -14.547 12.016 1 73.56 31 LEU B CA 1
ATOM 1363 C C . LEU B 1 31 ? -1.299 -14.133 10.773 1 73.56 31 LEU B C 1
ATOM 1365 O O . LEU B 1 31 ? -1.438 -14.914 9.828 1 73.56 31 LEU B O 1
ATOM 1369 N N . ILE B 1 32 ? -1.631 -12.906 10.688 1 79.31 32 ILE B N 1
ATOM 1370 C CA . ILE B 1 32 ? -2.424 -12.508 9.523 1 79.31 32 ILE B CA 1
ATOM 1371 C C . ILE B 1 32 ? -1.545 -11.75 8.531 1 79.31 32 ILE B C 1
ATOM 1373 O O . ILE B 1 32 ? -0.949 -10.727 8.875 1 79.31 32 ILE B O 1
ATOM 1377 N N . ILE B 1 33 ? -1.278 -12.383 7.391 1 85.31 33 ILE B N 1
ATOM 1378 C CA . ILE B 1 33 ? -0.524 -11.719 6.332 1 85.31 33 ILE B CA 1
ATOM 1379 C C . ILE B 1 33 ? -1.36 -11.68 5.055 1 85.31 33 ILE B C 1
ATOM 1381 O O . ILE B 1 33 ? -1.201 -12.531 4.172 1 85.31 33 ILE B O 1
ATOM 1385 N N . GLU B 1 34 ? -2.158 -10.75 5 1 91.88 34 GLU B N 1
ATOM 1386 C CA . GLU B 1 34 ? -3.047 -10.633 3.85 1 91.88 34 GLU B CA 1
ATOM 1387 C C . GLU B 1 34 ? -2.494 -9.656 2.82 1 91.88 34 GLU B C 1
ATOM 1389 O O . GLU B 1 34 ? -2.775 -9.773 1.626 1 91.88 34 GLU B O 1
ATOM 1394 N N . GLU B 1 35 ? -1.743 -8.719 3.326 1 97.56 35 GLU B N 1
ATOM 1395 C CA . GLU B 1 35 ? -1.261 -7.664 2.436 1 97.56 35 GLU B CA 1
ATOM 1396 C C . GLU B 1 35 ? 0.26 -7.551 2.49 1 97.56 35 GLU B C 1
ATOM 1398 O O . GLU B 1 35 ? 0.857 -7.652 3.564 1 97.56 35 GLU B O 1
ATOM 1403 N N . PHE B 1 36 ? 0.848 -7.391 1.358 1 97.88 36 PHE B N 1
ATOM 1404 C CA . PHE B 1 36 ? 2.283 -7.18 1.204 1 97.88 36 PHE B CA 1
ATOM 1405 C C . PHE B 1 36 ? 2.578 -6.359 -0.046 1 97.88 36 PHE B C 1
ATOM 1407 O O . PHE B 1 36 ? 1.664 -6.004 -0.792 1 97.88 36 PHE B O 1
ATOM 1414 N N . PHE B 1 37 ? 3.801 -5.973 -0.185 1 97.69 37 PHE B N 1
ATOM 1415 C CA . PHE B 1 37 ? 4.176 -5.242 -1.392 1 97.69 37 PHE B CA 1
ATOM 1416 C C . PHE B 1 37 ? 5.535 -5.711 -1.903 1 97.69 37 PHE B C 1
ATOM 1418 O O . PHE B 1 37 ? 6.262 -6.41 -1.198 1 97.69 37 PHE B O 1
ATOM 1425 N N . ILE B 1 38 ? 5.773 -5.395 -3.115 1 97.12 38 ILE B N 1
ATOM 1426 C CA . ILE B 1 38 ? 7.113 -5.516 -3.678 1 97.12 38 ILE B CA 1
ATOM 1427 C C . ILE B 1 38 ? 7.516 -4.199 -4.34 1 97.12 38 ILE B C 1
ATOM 1429 O O . ILE B 1 38 ? 6.656 -3.414 -4.746 1 97.12 38 ILE B O 1
ATOM 1433 N N . VAL B 1 39 ? 8.766 -3.988 -4.336 1 95.81 39 VAL B N 1
ATOM 1434 C CA . VAL B 1 39 ? 9.344 -2.896 -5.109 1 95.81 39 VAL B CA 1
ATOM 1435 C C . VAL B 1 39 ? 10.016 -3.453 -6.367 1 95.81 39 VAL B C 1
ATOM 1437 O O . VAL B 1 39 ? 10.742 -4.445 -6.301 1 95.81 39 VAL B O 1
ATOM 1440 N N . VAL B 1 40 ? 9.75 -2.842 -7.426 1 97.06 40 VAL B N 1
ATOM 1441 C CA . VAL B 1 40 ? 10.336 -3.277 -8.688 1 97.06 40 VAL B CA 1
ATOM 1442 C C . VAL B 1 40 ? 11.672 -2.568 -8.906 1 97.06 40 VAL B C 1
ATOM 1444 O O . VAL B 1 40 ? 11.711 -1.429 -9.375 1 97.06 40 VAL B O 1
ATOM 1447 N N . TYR B 1 41 ? 12.727 -3.234 -8.602 1 93.94 41 TYR B N 1
ATOM 1448 C CA . TYR B 1 41 ? 14.062 -2.654 -8.703 1 93.94 41 TYR B CA 1
ATOM 1449 C C . TYR B 1 41 ? 14.883 -3.371 -9.766 1 93.94 41 TYR B C 1
ATOM 1451 O O . TYR B 1 41 ? 16.109 -3.295 -9.758 1 93.94 41 TYR B O 1
ATOM 1459 N N . GLU B 1 42 ? 14.328 -4.184 -10.508 1 95.25 42 GLU B N 1
ATOM 1460 C CA . GLU B 1 42 ? 14.898 -4.859 -11.664 1 95.25 42 GLU B CA 1
ATOM 1461 C C . GLU B 1 42 ? 13.938 -4.82 -12.852 1 95.25 42 GLU B C 1
ATOM 1463 O O . GLU B 1 42 ? 12.945 -4.09 -12.836 1 95.25 42 GLU B O 1
ATOM 1468 N N . ASP B 1 43 ? 14.352 -5.531 -13.914 1 96.69 43 ASP B N 1
ATOM 1469 C CA . ASP B 1 43 ? 13.492 -5.609 -15.086 1 96.69 43 ASP B CA 1
ATOM 1470 C C . ASP B 1 43 ? 12.062 -5.969 -14.688 1 96.69 43 ASP B C 1
ATOM 1472 O O . ASP B 1 43 ? 11.82 -7.02 -14.094 1 96.69 43 ASP B O 1
ATOM 1476 N N . PRO B 1 44 ? 11.109 -5.086 -15.023 1 97 44 PRO B N 1
ATOM 1477 C CA . PRO B 1 44 ? 9.727 -5.293 -14.578 1 97 44 PRO B CA 1
ATOM 1478 C C . PRO B 1 44 ? 9.086 -6.523 -15.219 1 97 44 PRO B C 1
ATOM 1480 O O . PRO B 1 44 ? 8.039 -6.988 -14.75 1 97 44 PRO B O 1
ATOM 1483 N N . LEU B 1 45 ? 9.625 -7.035 -16.188 1 97.06 45 LEU B N 1
ATOM 1484 C CA . LEU B 1 45 ? 8.961 -8.086 -16.953 1 97.06 45 LEU B CA 1
ATOM 1485 C C . LEU B 1 45 ? 9.461 -9.469 -16.531 1 97.06 45 LEU B C 1
ATOM 1487 O O . LEU B 1 45 ? 8.898 -10.484 -16.953 1 97.06 45 LEU B O 1
ATOM 1491 N N . VAL B 1 46 ? 10.469 -9.461 -15.703 1 96.62 46 VAL B N 1
ATOM 1492 C CA . VAL B 1 46 ? 10.984 -10.742 -15.234 1 96.62 46 VAL B CA 1
ATOM 1493 C C . VAL B 1 46 ? 10.258 -11.148 -13.953 1 96.62 46 VAL B C 1
ATOM 1495 O O . VAL B 1 46 ? 9.531 -10.352 -13.367 1 96.62 46 VAL B O 1
ATOM 1498 N N . LYS B 1 47 ? 10.461 -12.328 -13.516 1 97.12 47 LYS B N 1
ATOM 1499 C CA . LYS B 1 47 ? 9.766 -12.883 -12.352 1 97.12 47 LYS B CA 1
ATOM 1500 C C . LYS B 1 47 ? 9.938 -11.992 -11.133 1 97.12 47 LYS B C 1
ATOM 1502 O O . LYS B 1 47 ? 10.945 -11.289 -11 1 97.12 47 LYS B O 1
ATOM 1507 N N . LYS B 1 48 ? 8.992 -12.016 -10.227 1 98.19 48 LYS B N 1
ATOM 1508 C CA . LYS B 1 48 ? 9 -11.203 -9.016 1 98.19 48 LYS B CA 1
ATOM 1509 C C . LYS B 1 48 ? 8.961 -12.078 -7.766 1 98.19 48 LYS B C 1
ATOM 1511 O O . LYS B 1 48 ? 8.078 -12.93 -7.629 1 98.19 48 LYS B O 1
ATOM 1516 N N . ALA B 1 49 ? 9.938 -11.875 -6.934 1 97.25 49 ALA B N 1
ATOM 1517 C CA . ALA B 1 49 ? 9.961 -12.602 -5.664 1 97.25 49 ALA B CA 1
ATOM 1518 C C . ALA B 1 49 ? 8.914 -12.047 -4.695 1 97.25 49 ALA B C 1
ATOM 1520 O O . ALA B 1 49 ? 8.742 -10.828 -4.59 1 97.25 49 ALA B O 1
ATOM 1521 N N . LEU B 1 50 ? 8.18 -12.938 -4.062 1 97.44 50 LEU B N 1
ATOM 1522 C CA . LEU B 1 50 ? 7.242 -12.555 -3.012 1 97.44 50 LEU B CA 1
ATOM 1523 C C . LEU B 1 50 ? 7.918 -12.57 -1.646 1 97.44 50 LEU B C 1
ATOM 1525 O O . LEU B 1 50 ? 8.914 -13.273 -1.448 1 97.44 50 LEU B O 1
ATOM 1529 N N . PRO B 1 51 ? 7.438 -11.805 -0.708 1 96.5 51 PRO B N 1
ATOM 1530 C CA . PRO B 1 51 ? 8.039 -11.789 0.628 1 96.5 51 PRO B CA 1
ATOM 1531 C C . PRO B 1 51 ? 8.016 -13.156 1.301 1 96.5 51 PRO B C 1
ATOM 1533 O O . PRO B 1 51 ? 7 -13.859 1.238 1 96.5 51 PRO B O 1
ATOM 1536 N N . LYS B 1 52 ? 9.109 -13.406 2.002 1 95.06 52 LYS B N 1
ATOM 1537 C CA . LYS B 1 52 ? 9.242 -14.695 2.67 1 95.06 52 LYS B CA 1
ATOM 1538 C C . LYS B 1 52 ? 8.156 -14.883 3.727 1 95.06 52 LYS B C 1
ATOM 1540 O O . LYS B 1 52 ? 7.613 -15.977 3.875 1 95.06 52 LYS B O 1
ATOM 1545 N N . LYS B 1 53 ? 7.938 -13.883 4.422 1 94.06 53 LYS B N 1
ATOM 1546 C CA . LYS B 1 53 ? 6.93 -13.961 5.477 1 94.06 53 LYS B CA 1
ATOM 1547 C C . LYS B 1 53 ? 5.574 -14.375 4.91 1 94.06 53 LYS B C 1
ATOM 1549 O O . LYS B 1 53 ? 4.832 -15.125 5.547 1 94.06 53 LYS B O 1
ATOM 1554 N N . PHE B 1 54 ? 5.203 -13.883 3.789 1 94.5 54 PHE B N 1
ATOM 1555 C CA . PHE B 1 54 ? 3.961 -14.273 3.133 1 94.5 54 PHE B CA 1
ATOM 1556 C C . PHE B 1 54 ? 4.016 -15.734 2.697 1 94.5 54 PHE B C 1
ATOM 1558 O O . PHE B 1 54 ? 3.041 -16.469 2.852 1 94.5 54 PHE B O 1
ATOM 1565 N N . VAL B 1 55 ? 5.121 -16.047 2.168 1 94.62 55 VAL B N 1
ATOM 1566 C CA . VAL B 1 55 ? 5.285 -17.438 1.72 1 94.62 55 VAL B CA 1
ATOM 1567 C C . VAL B 1 55 ? 5.156 -18.375 2.908 1 94.62 55 VAL B C 1
ATOM 1569 O O . VAL B 1 55 ? 4.48 -19.406 2.816 1 94.62 55 VAL B O 1
ATOM 1572 N N . ASP B 1 56 ? 5.809 -18.031 3.967 1 92.88 56 ASP B N 1
ATOM 1573 C CA . ASP B 1 56 ? 5.707 -18.844 5.184 1 92.88 56 ASP B CA 1
ATOM 1574 C C . ASP B 1 56 ? 4.258 -18.938 5.656 1 92.88 56 ASP B C 1
ATOM 1576 O O . ASP B 1 56 ? 3.846 -19.953 6.203 1 92.88 56 ASP B O 1
ATOM 1580 N N . TYR B 1 57 ? 3.58 -17.906 5.473 1 91.94 57 TYR B N 1
ATOM 1581 C CA . TYR B 1 57 ? 2.172 -17.875 5.852 1 91.94 57 TYR B CA 1
ATOM 1582 C C . TYR B 1 57 ? 1.367 -18.906 5.082 1 91.94 57 TYR B C 1
ATOM 1584 O O . TYR B 1 57 ? 0.399 -19.469 5.602 1 91.94 57 TYR B O 1
ATOM 1592 N N . LEU B 1 58 ? 1.669 -19.141 3.85 1 90.94 58 LEU B N 1
ATOM 1593 C CA . LEU B 1 58 ? 0.956 -20.125 3.037 1 90.94 58 LEU B CA 1
ATOM 1594 C C . LEU B 1 58 ? 1.166 -21.531 3.576 1 90.94 58 LEU B C 1
ATOM 1596 O O . LEU B 1 58 ? 0.383 -22.438 3.281 1 90.94 58 LEU B O 1
ATOM 1600 N N . ASP B 1 59 ? 2.225 -21.734 4.414 1 86.25 59 ASP B N 1
ATOM 1601 C CA . ASP B 1 59 ? 2.449 -22.938 5.223 1 86.25 59 ASP B CA 1
ATOM 1602 C C . ASP B 1 59 ? 2.424 -24.188 4.363 1 86.25 59 ASP B C 1
ATOM 1604 O O . ASP B 1 59 ? 1.718 -25.156 4.68 1 86.25 59 ASP B O 1
ATOM 1608 N N . GLY B 1 60 ? 3.082 -24.188 3.271 1 86.5 60 GLY B N 1
ATOM 1609 C CA . GLY B 1 60 ? 3.188 -25.391 2.453 1 86.5 60 GLY B CA 1
ATOM 1610 C C . GLY B 1 60 ? 2.055 -25.531 1.454 1 86.5 60 GLY B C 1
ATOM 1611 O O . GLY B 1 60 ? 2.004 -26.5 0.699 1 86.5 60 GLY B O 1
ATOM 1612 N N . GLN B 1 61 ? 1.078 -24.656 1.454 1 87.69 61 GLN B N 1
ATOM 1613 C CA . GLN B 1 61 ? -0.036 -24.672 0.512 1 87.69 61 GLN B CA 1
ATOM 1614 C C . GLN B 1 61 ? 0.211 -23.703 -0.647 1 87.69 61 GLN B C 1
ATOM 1616 O O . GLN B 1 61 ? -0.702 -23 -1.075 1 87.69 61 GLN B O 1
ATOM 1621 N N . GLU B 1 62 ? 1.498 -23.719 -1.127 1 90.12 62 GLU B N 1
ATOM 1622 C CA . GLU B 1 62 ? 1.833 -22.828 -2.236 1 90.12 62 GLU B CA 1
ATOM 1623 C C . GLU B 1 62 ? 1.15 -23.281 -3.527 1 90.12 62 GLU B C 1
ATOM 1625 O O . GLU B 1 62 ? 1.289 -24.438 -3.939 1 90.12 62 GLU B O 1
ATOM 1630 N N . PRO B 1 63 ? 0.45 -22.375 -4.098 1 93.69 63 PRO B N 1
ATOM 1631 C CA . PRO B 1 63 ? -0.244 -22.75 -5.332 1 93.69 63 PRO B CA 1
ATOM 1632 C C . PRO B 1 63 ? 0.692 -22.812 -6.539 1 93.69 63 PRO B C 1
ATOM 1634 O O . PRO B 1 63 ? 1.747 -22.172 -6.539 1 93.69 63 PRO B O 1
ATOM 1637 N N . ALA B 1 64 ? 0.297 -23.594 -7.5 1 95.31 64 ALA B N 1
ATOM 1638 C CA . ALA B 1 64 ? 1.045 -23.656 -8.75 1 95.31 64 ALA B CA 1
ATOM 1639 C C . ALA B 1 64 ? 0.817 -22.406 -9.586 1 95.31 64 ALA B C 1
ATOM 1641 O O . ALA B 1 64 ? 1.65 -22.047 -10.43 1 95.31 64 ALA B O 1
ATOM 1642 N N . LYS B 1 65 ? -0.346 -21.875 -9.422 1 97.62 65 LYS B N 1
ATOM 1643 C CA . LYS B 1 65 ? -0.723 -20.641 -10.109 1 97.62 65 LYS B CA 1
ATOM 1644 C C . LYS B 1 65 ? -1.484 -19.703 -9.18 1 97.62 65 LYS B C 1
ATOM 1646 O O . LYS B 1 65 ? -2.135 -20.141 -8.234 1 97.62 65 LYS B O 1
ATOM 1651 N N . VAL B 1 66 ? -1.33 -18.422 -9.523 1 97.94 66 VAL B N 1
ATOM 1652 C CA . VAL B 1 66 ? -2.164 -17.406 -8.867 1 97.94 66 VAL B CA 1
ATOM 1653 C C . VAL B 1 66 ? -2.848 -16.547 -9.914 1 97.94 66 VAL B C 1
ATOM 1655 O O . VAL B 1 66 ? -2.412 -16.484 -11.07 1 97.94 66 VAL B O 1
ATOM 1658 N N . TYR B 1 67 ? -3.953 -15.938 -9.445 1 98.06 67 TYR B N 1
ATOM 1659 C CA . TYR B 1 67 ? -4.711 -15.016 -10.281 1 98.06 67 TYR B CA 1
ATOM 1660 C C . TYR B 1 67 ? -4.59 -13.586 -9.766 1 98.06 67 TYR B C 1
ATOM 1662 O O . TYR B 1 67 ? -4.84 -13.328 -8.586 1 98.06 67 TYR B O 1
ATOM 1670 N N . LEU B 1 68 ? -4.113 -12.742 -10.688 1 97.81 68 LEU B N 1
ATOM 1671 C CA . LEU B 1 68 ? -3.984 -11.336 -10.328 1 97.81 68 LEU B CA 1
ATOM 1672 C C . LEU B 1 68 ? -5.184 -10.531 -10.82 1 97.81 68 LEU B C 1
ATOM 1674 O O . LEU B 1 68 ? -5.629 -10.711 -11.953 1 97.81 68 LEU B O 1
ATOM 1678 N N . ARG B 1 69 ? -5.691 -9.719 -9.969 1 95.44 69 ARG B N 1
ATOM 1679 C CA . ARG B 1 69 ? -6.742 -8.758 -10.305 1 95.44 69 ARG B CA 1
ATOM 1680 C C . ARG B 1 69 ? -6.301 -7.332 -9.992 1 95.44 69 ARG B C 1
ATOM 1682 O O . ARG B 1 69 ? -5.855 -7.047 -8.875 1 95.44 69 ARG B O 1
ATOM 1689 N N . ALA B 1 70 ? -6.375 -6.512 -10.969 1 94.06 70 ALA B N 1
ATOM 1690 C CA . ALA B 1 70 ? -6.129 -5.102 -10.672 1 94.06 70 ALA B CA 1
ATOM 1691 C C . ALA B 1 70 ? -7.285 -4.5 -9.875 1 94.06 70 ALA B C 1
ATOM 1693 O O . ALA B 1 70 ? -8.453 -4.715 -10.203 1 94.06 70 ALA B O 1
ATOM 1694 N N . ALA B 1 71 ? -7.094 -3.82 -8.758 1 91.25 71 ALA B N 1
ATOM 1695 C CA . ALA B 1 71 ? -8.094 -3.328 -7.812 1 91.25 71 ALA B CA 1
ATOM 1696 C C . ALA B 1 71 ? -9.117 -2.439 -8.508 1 91.25 71 ALA B C 1
ATOM 1698 O O . ALA B 1 71 ? -10.289 -2.402 -8.117 1 91.25 71 ALA B O 1
ATOM 1699 N N . ASP B 1 72 ? -8.859 -1.804 -9.609 1 81.88 72 ASP B N 1
ATOM 1700 C CA . ASP B 1 72 ? -9.805 -0.854 -10.188 1 81.88 72 ASP B CA 1
ATOM 1701 C C . ASP B 1 72 ? -10.078 -1.178 -11.656 1 81.88 72 ASP B C 1
ATOM 1703 O O . ASP B 1 72 ? -10.602 -0.339 -12.391 1 81.88 72 ASP B O 1
ATOM 1707 N N . CYS B 1 73 ? -9.656 -2.289 -12.055 1 76.56 73 CYS B N 1
ATOM 1708 C CA . CYS B 1 73 ? -9.805 -2.584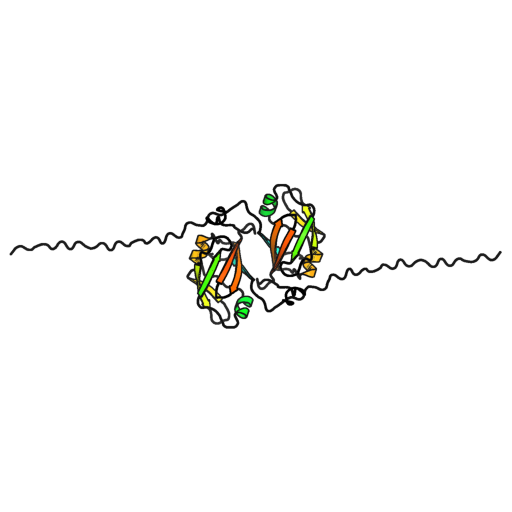 -13.477 1 76.56 73 CYS B CA 1
ATOM 1709 C C . CYS B 1 73 ? -10.852 -3.672 -13.703 1 76.56 73 CYS B C 1
ATOM 1711 O O . CYS B 1 73 ? -10.805 -4.387 -14.703 1 76.56 73 CYS B O 1
ATOM 1713 N N . GLY B 1 74 ? -11.859 -3.744 -12.938 1 75.81 74 GLY B N 1
ATOM 1714 C CA . GLY B 1 74 ? -12.914 -4.715 -13.195 1 75.81 74 GLY B CA 1
ATOM 1715 C C . GLY B 1 74 ? -12.531 -6.129 -12.789 1 75.81 74 GLY B C 1
ATOM 1716 O O . GLY B 1 74 ? -11.578 -6.324 -12.039 1 75.81 74 GLY B O 1
ATOM 1717 N N . PRO B 1 75 ? -13.25 -7.113 -13.352 1 81.12 75 PRO B N 1
ATOM 1718 C CA . PRO B 1 75 ? -13.094 -8.484 -12.875 1 81.12 75 PRO B CA 1
ATOM 1719 C C . PRO B 1 75 ? -12.023 -9.266 -13.641 1 81.12 75 PRO B C 1
ATOM 1721 O O . PRO B 1 75 ? -11.812 -10.453 -13.383 1 81.12 75 PRO B O 1
ATOM 1724 N N . ARG B 1 76 ? -11.383 -8.602 -14.547 1 87.75 76 ARG B N 1
ATOM 1725 C CA . ARG B 1 76 ? -10.375 -9.32 -15.32 1 87.75 76 ARG B CA 1
ATOM 1726 C C . ARG B 1 76 ? -9.336 -9.961 -14.414 1 87.75 76 ARG B C 1
ATOM 1728 O O . ARG B 1 76 ? -8.844 -9.32 -13.477 1 87.75 76 ARG B O 1
ATOM 1735 N N . LEU B 1 77 ? -9.023 -11.211 -14.727 1 94.19 77 LEU B N 1
ATOM 1736 C CA . LEU B 1 77 ? -8.016 -11.969 -13.992 1 94.19 77 LEU B CA 1
ATOM 1737 C C . LEU B 1 77 ? -6.832 -12.32 -14.891 1 94.19 77 LEU B C 1
ATOM 1739 O O . LEU B 1 77 ? -7.023 -12.742 -16.031 1 94.19 77 LEU B O 1
ATOM 1743 N N . TRP B 1 78 ? -5.664 -12.062 -14.422 1 96.38 78 TRP B N 1
ATOM 1744 C CA . TRP B 1 78 ? -4.434 -12.469 -15.094 1 96.38 78 TRP B CA 1
ATOM 1745 C C . TRP B 1 78 ? -3.854 -13.727 -14.461 1 96.38 78 TRP B C 1
ATOM 1747 O O . TRP B 1 78 ? -3.623 -13.773 -13.25 1 96.38 78 TRP B O 1
ATOM 1757 N N . THR B 1 79 ? -3.666 -14.742 -15.234 1 98.06 79 THR B N 1
ATOM 1758 C CA . THR B 1 79 ? -3.082 -15.984 -14.734 1 98.06 79 THR B CA 1
ATOM 1759 C C . THR B 1 79 ? -1.561 -15.883 -14.68 1 98.06 79 THR B C 1
ATOM 1761 O O . THR B 1 79 ? -0.921 -15.531 -15.672 1 98.06 79 THR B O 1
ATOM 1764 N N . VAL B 1 80 ? -1.011 -16.203 -13.523 1 98.62 80 VAL B N 1
ATOM 1765 C CA . VAL B 1 80 ? 0.435 -16.156 -13.328 1 98.62 80 VAL B CA 1
ATOM 1766 C C . VAL B 1 80 ? 0.918 -17.484 -12.734 1 98.62 80 VAL B C 1
ATOM 1768 O O . VAL B 1 80 ? 0.387 -17.953 -11.727 1 98.62 80 VAL B O 1
ATOM 1771 N N . GLU B 1 81 ? 1.887 -18.047 -13.383 1 98.44 81 GLU B N 1
ATOM 1772 C CA . GLU B 1 81 ? 2.496 -19.25 -12.828 1 98.44 81 GLU B CA 1
ATOM 1773 C C . GLU B 1 81 ? 3.412 -18.922 -11.656 1 98.44 81 GLU B C 1
ATOM 1775 O O . GLU B 1 81 ? 4.105 -17.891 -11.672 1 98.44 81 GLU B O 1
ATOM 1780 N N . VAL B 1 82 ? 3.381 -19.781 -10.703 1 97.69 82 VAL B N 1
ATOM 1781 C CA . VAL B 1 82 ? 4.203 -19.594 -9.516 1 97.69 82 VAL B CA 1
ATOM 1782 C C . VAL B 1 82 ? 5.395 -20.562 -9.555 1 97.69 82 VAL B C 1
ATOM 1784 O O . VAL B 1 82 ? 5.23 -21.75 -9.836 1 97.69 82 VAL B O 1
ATOM 1787 N N . LEU B 1 83 ? 6.52 -20 -9.328 1 96.88 83 LEU B N 1
ATOM 1788 C CA . LEU B 1 83 ? 7.742 -20.781 -9.219 1 96.88 83 LEU B CA 1
ATOM 1789 C C . LEU B 1 83 ? 8.203 -20.859 -7.773 1 96.88 83 LEU B C 1
ATOM 1791 O O . LEU B 1 83 ? 8.312 -19.844 -7.09 1 96.88 83 LEU B O 1
ATOM 1795 N N . PHE B 1 84 ? 8.352 -22.047 -7.332 1 94.06 84 PHE B N 1
ATOM 1796 C CA . PHE B 1 84 ? 8.945 -22.281 -6.02 1 94.06 84 PHE B CA 1
ATOM 1797 C C . PHE B 1 84 ? 10.367 -22.812 -6.156 1 94.06 84 PHE B C 1
ATOM 1799 O O . PHE B 1 84 ? 10.609 -23.781 -6.879 1 94.06 84 PHE B O 1
ATOM 1806 N N . ASP B 1 85 ? 11.289 -22.156 -5.445 1 92.06 85 ASP B N 1
ATOM 1807 C CA . ASP B 1 85 ? 12.68 -22.531 -5.672 1 92.06 85 ASP B CA 1
ATOM 1808 C C . ASP B 1 85 ? 13.109 -23.641 -4.711 1 92.06 85 ASP B C 1
ATOM 1810 O O . ASP B 1 85 ? 14.266 -24.078 -4.734 1 92.06 85 ASP B O 1
ATOM 1814 N N . GLY B 1 86 ? 12.359 -24.109 -3.879 1 88.69 86 GLY B N 1
ATOM 1815 C CA . GLY B 1 86 ? 12.672 -25.172 -2.932 1 88.69 86 GLY B CA 1
ATOM 1816 C C . GLY B 1 86 ? 13.375 -24.672 -1.687 1 88.69 86 GLY B C 1
ATOM 1817 O O . GLY B 1 86 ? 13.602 -25.438 -0.744 1 88.69 86 GLY B O 1
ATOM 1818 N N . GLN B 1 87 ? 13.852 -23.422 -1.734 1 90.25 87 GLN B N 1
ATOM 1819 C CA . GLN B 1 87 ? 14.547 -22.828 -0.601 1 90.25 87 GLN B CA 1
ATOM 1820 C C . GLN B 1 87 ? 13.672 -21.812 0.119 1 90.25 87 GLN B C 1
ATOM 1822 O O . GLN B 1 87 ? 14.172 -20.875 0.735 1 90.25 87 GLN B O 1
ATOM 1827 N N . GLY B 1 88 ? 12.391 -21.953 -0.072 1 88.88 88 GLY B N 1
ATOM 1828 C CA . GLY B 1 88 ? 11.469 -21.109 0.675 1 88.88 88 GLY B CA 1
ATOM 1829 C C . GLY B 1 88 ? 11.109 -19.828 -0.06 1 88.88 88 GLY B C 1
ATOM 1830 O O . GLY B 1 88 ? 10.453 -18.953 0.503 1 88.88 88 GLY B O 1
ATOM 1831 N N . ARG B 1 89 ? 11.531 -19.766 -1.308 1 94.81 89 ARG B N 1
ATOM 1832 C CA . ARG B 1 89 ? 11.195 -18.562 -2.074 1 94.81 89 ARG B CA 1
ATOM 1833 C C . ARG B 1 89 ? 10.148 -18.875 -3.137 1 94.81 89 ARG B C 1
ATOM 1835 O O . ARG B 1 89 ? 10.148 -19.953 -3.721 1 94.81 89 ARG B O 1
ATOM 1842 N N . MET B 1 90 ? 9.258 -17.922 -3.244 1 96.88 90 MET B N 1
ATOM 1843 C CA . MET B 1 90 ? 8.172 -18 -4.219 1 96.88 90 MET B CA 1
ATOM 1844 C C . MET B 1 90 ? 8.227 -16.812 -5.18 1 96.88 90 MET B C 1
ATOM 1846 O O . MET B 1 90 ? 8.484 -15.68 -4.766 1 96.88 90 MET B O 1
ATOM 1850 N N . TYR B 1 91 ? 8 -17.094 -6.477 1 98 91 TYR B N 1
ATOM 1851 C CA . TYR B 1 91 ? 8.078 -16.047 -7.5 1 98 91 TYR B CA 1
ATOM 1852 C C . TYR B 1 91 ? 6.816 -16.031 -8.352 1 98 91 TYR B C 1
ATOM 1854 O O . TYR B 1 91 ? 6.266 -17.094 -8.68 1 98 91 TYR B O 1
ATOM 1862 N N . LEU B 1 92 ? 6.402 -14.859 -8.656 1 98.44 92 LEU B N 1
ATOM 1863 C CA . LEU B 1 92 ? 5.523 -14.719 -9.812 1 98.44 92 LEU B CA 1
ATOM 1864 C C . LEU B 1 92 ? 6.305 -14.852 -11.117 1 98.44 92 LEU B C 1
ATOM 1866 O O . LEU B 1 92 ? 7.172 -14.031 -11.414 1 98.44 92 LEU B O 1
ATOM 1870 N N . ASP B 1 93 ? 6.035 -15.852 -11.859 1 97.81 93 ASP B N 1
ATOM 1871 C CA . ASP B 1 93 ? 6.836 -16.188 -13.031 1 97.81 93 ASP B CA 1
ATOM 1872 C C . ASP B 1 93 ? 6.051 -15.945 -14.32 1 97.81 93 ASP B C 1
ATOM 1874 O O . ASP B 1 93 ? 5.664 -14.812 -14.617 1 97.81 93 ASP B O 1
ATOM 1878 N N . LYS B 1 94 ? 5.812 -16.938 -15.086 1 97.88 94 LYS B N 1
ATOM 1879 C CA . LYS B 1 94 ? 5.145 -16.781 -16.375 1 97.88 94 LYS B CA 1
ATOM 1880 C C . LYS B 1 94 ? 3.75 -16.172 -16.203 1 97.88 94 LYS B C 1
ATOM 1882 O O . LYS B 1 94 ? 2.977 -16.625 -15.352 1 97.88 94 LYS B O 1
ATOM 1887 N N . GLY B 1 95 ? 3.447 -15.211 -17.016 1 98.12 95 GLY B N 1
ATOM 1888 C CA . GLY B 1 95 ? 2.172 -14.523 -16.938 1 98.12 95 GLY B CA 1
ATOM 1889 C C . GLY B 1 95 ? 2.27 -13.172 -16.25 1 98.12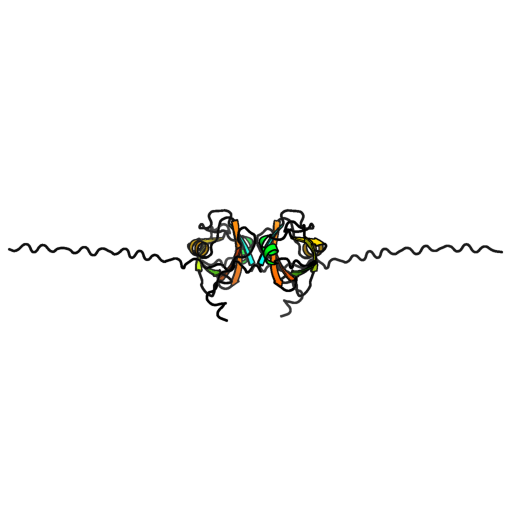 95 GLY B C 1
ATOM 1890 O O . GLY B 1 95 ? 1.462 -12.281 -16.5 1 98.12 95 GLY B O 1
ATOM 1891 N N . TRP B 1 96 ? 3.234 -12.992 -15.375 1 98 96 TRP B N 1
ATOM 1892 C CA . TRP B 1 96 ? 3.475 -11.719 -14.703 1 98 96 TRP B CA 1
ATOM 1893 C C . TRP B 1 96 ? 3.734 -10.609 -15.719 1 98 96 TRP B C 1
ATOM 1895 O O . TRP B 1 96 ? 3.217 -9.5 -15.586 1 98 96 TRP B O 1
ATOM 1905 N N . GLU B 1 97 ? 4.48 -10.93 -16.734 1 97.69 97 GLU B N 1
ATOM 1906 C CA . GLU B 1 97 ? 4.855 -9.914 -17.719 1 97.69 97 GLU B CA 1
ATOM 1907 C C . GLU B 1 97 ? 3.623 -9.344 -18.422 1 97.69 97 GLU B C 1
ATOM 1909 O O . GLU B 1 97 ? 3.596 -8.164 -18.781 1 97.69 97 GLU B O 1
ATOM 1914 N N . ASN B 1 98 ? 2.621 -10.211 -18.688 1 96.12 98 ASN B N 1
ATOM 1915 C CA . ASN B 1 98 ? 1.389 -9.734 -19.297 1 96.12 98 ASN B CA 1
ATOM 1916 C C . ASN B 1 98 ? 0.667 -8.734 -18.406 1 96.12 98 ASN B C 1
ATOM 1918 O O . ASN B 1 98 ? 0.187 -7.699 -18.875 1 96.12 98 ASN B O 1
ATOM 1922 N N . PHE B 1 99 ? 0.636 -9.031 -17.156 1 95.62 99 PHE B N 1
ATOM 1923 C CA . PHE B 1 99 ? 0.039 -8.109 -16.203 1 95.62 99 PHE B CA 1
ATOM 1924 C C . PHE B 1 99 ? 0.83 -6.805 -16.141 1 95.62 99 PHE B C 1
ATOM 1926 O O . PHE B 1 99 ? 0.25 -5.719 -16.172 1 95.62 99 PHE B O 1
ATOM 1933 N N . ALA B 1 100 ? 2.129 -6.977 -16 1 96.44 100 ALA B N 1
ATOM 1934 C CA . ALA B 1 100 ? 3.012 -5.82 -15.852 1 96.44 100 ALA B CA 1
ATOM 1935 C C . ALA B 1 100 ? 2.879 -4.871 -17.047 1 96.44 100 ALA B C 1
ATOM 1937 O O . ALA B 1 100 ? 2.783 -3.654 -16.859 1 96.44 100 ALA B O 1
ATOM 1938 N N . ILE B 1 101 ? 2.818 -5.43 -18.172 1 94.31 101 ILE B N 1
ATOM 1939 C CA . ILE B 1 101 ? 2.684 -4.629 -19.375 1 94.31 101 ILE B CA 1
ATOM 1940 C C . ILE B 1 101 ? 1.315 -3.953 -19.406 1 94.31 101 ILE B C 1
ATOM 1942 O O . ILE B 1 101 ? 1.22 -2.74 -19.609 1 94.31 101 ILE B O 1
ATOM 1946 N N . ALA B 1 102 ? 0.327 -4.699 -19.125 1 92 102 ALA B N 1
ATOM 1947 C CA . ALA B 1 102 ? -1.045 -4.207 -19.219 1 92 102 ALA B CA 1
ATOM 1948 C C . ALA B 1 102 ? -1.289 -3.072 -18.234 1 92 102 ALA B C 1
ATOM 1950 O O . ALA B 1 102 ? -2.094 -2.176 -18.5 1 92 102 ALA B O 1
ATOM 1951 N N . HIS B 1 103 ? -0.563 -3.16 -17.156 1 93.12 103 HIS B N 1
ATOM 1952 C CA . HIS B 1 103 ? -0.863 -2.201 -16.094 1 93.12 103 HIS B CA 1
ATOM 1953 C C . HIS B 1 103 ? 0.299 -1.237 -15.891 1 93.12 103 HIS B C 1
ATOM 1955 O O . HIS B 1 103 ? 0.342 -0.524 -14.883 1 93.12 103 HIS B O 1
ATOM 1961 N N . GLY B 1 104 ? 1.185 -1.231 -16.734 1 92.56 104 GLY B N 1
ATOM 1962 C CA . GLY B 1 104 ? 2.248 -0.24 -16.75 1 92.56 104 GLY B CA 1
ATOM 1963 C C . GLY B 1 104 ? 3.18 -0.339 -15.562 1 92.56 104 GLY B C 1
ATOM 1964 O O . GLY B 1 104 ? 3.541 0.676 -14.961 1 92.56 104 GLY B O 1
ATOM 1965 N N . VAL B 1 105 ? 3.496 -1.536 -15.125 1 95.44 105 VAL B N 1
ATOM 1966 C CA . VAL B 1 105 ? 4.484 -1.713 -14.07 1 95.44 105 VAL B CA 1
ATOM 1967 C C . VAL B 1 105 ? 5.879 -1.407 -14.609 1 95.44 105 VAL B C 1
ATOM 1969 O O . VAL B 1 105 ? 6.316 -2.008 -15.594 1 95.44 105 VAL B O 1
ATOM 1972 N N . ASP B 1 106 ? 6.578 -0.452 -13.961 1 95.38 106 ASP B N 1
ATOM 1973 C CA . ASP B 1 106 ? 7.891 0.001 -14.414 1 95.38 106 ASP B CA 1
ATOM 1974 C C . ASP B 1 106 ? 8.93 -0.11 -13.297 1 95.38 106 ASP B C 1
ATOM 1976 O O . ASP B 1 106 ? 8.586 -0.412 -12.148 1 95.38 106 ASP B O 1
ATOM 1980 N N . PHE B 1 107 ? 10.148 0.056 -13.789 1 94.94 107 PHE B N 1
ATOM 1981 C CA . PHE B 1 107 ? 11.203 0.2 -12.789 1 94.94 107 PHE B CA 1
ATOM 1982 C C . PHE B 1 107 ? 10.852 1.289 -11.789 1 94.94 107 PHE B C 1
ATOM 1984 O O . PHE B 1 107 ? 10.398 2.371 -12.172 1 94.94 107 PHE B O 1
ATOM 1991 N N . GLY B 1 108 ? 10.945 0.897 -10.578 1 93.56 108 GLY B N 1
ATOM 1992 C CA . GLY B 1 108 ? 10.672 1.87 -9.531 1 93.56 108 GLY B CA 1
ATOM 1993 C C . GLY B 1 108 ? 9.242 1.813 -9.023 1 93.56 108 GLY B C 1
ATOM 1994 O O . GLY B 1 108 ? 8.906 2.459 -8.031 1 93.56 108 GLY B O 1
ATOM 1995 N N . SER B 1 109 ? 8.43 1.042 -9.68 1 95.75 109 SER B N 1
ATOM 1996 C CA . SER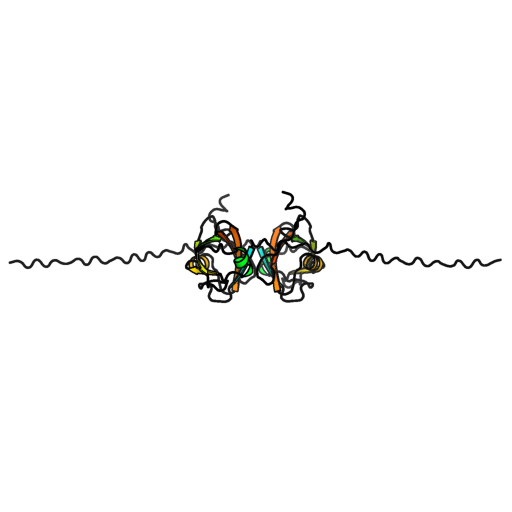 B 1 109 ? 7.051 0.883 -9.227 1 95.75 109 SER B CA 1
ATOM 1997 C C . SER B 1 109 ? 6.992 0.136 -7.895 1 95.75 109 SER B C 1
ATOM 1999 O O . SER B 1 109 ? 7.879 -0.662 -7.586 1 95.75 109 SER B O 1
ATOM 2001 N N . TYR B 1 110 ? 6.008 0.517 -7.195 1 96.31 110 TYR B N 1
ATOM 2002 C CA . TYR B 1 110 ? 5.598 -0.222 -6.008 1 96.31 110 TYR B CA 1
ATOM 2003 C C . TYR B 1 110 ? 4.309 -0.992 -6.266 1 96.31 110 TYR B C 1
ATOM 2005 O O . TYR B 1 110 ? 3.312 -0.417 -6.711 1 96.31 110 TYR B O 1
ATOM 2013 N N . VAL B 1 111 ? 4.398 -2.248 -6.047 1 98.19 111 VAL B N 1
ATOM 2014 C CA . VAL B 1 111 ? 3.236 -3.082 -6.336 1 98.19 111 VAL B CA 1
ATOM 2015 C C . VAL B 1 111 ? 2.691 -3.674 -5.039 1 98.19 111 VAL B C 1
ATOM 2017 O O . VAL B 1 111 ? 3.396 -4.402 -4.336 1 98.19 111 VAL B O 1
ATOM 2020 N N . HIS B 1 112 ? 1.469 -3.324 -4.723 1 98.38 112 HIS B N 1
ATOM 2021 C CA . HIS B 1 112 ? 0.769 -3.793 -3.531 1 98.38 112 HIS B CA 1
ATOM 2022 C C . HIS B 1 112 ? -0.124 -4.988 -3.852 1 98.38 112 HIS B C 1
ATOM 2024 O O . HIS B 1 112 ? -0.816 -4.996 -4.871 1 98.38 112 HIS B O 1
ATOM 2030 N N . PHE B 1 113 ? -0.026 -6.004 -2.973 1 98.38 113 PHE B N 1
ATOM 2031 C CA . PHE B 1 113 ? -0.836 -7.207 -3.121 1 98.38 113 PHE B CA 1
ATOM 2032 C C . PHE B 1 113 ? -1.719 -7.418 -1.897 1 98.38 113 PHE B C 1
ATOM 2034 O O . PHE B 1 113 ? -1.268 -7.246 -0.763 1 98.38 113 PHE B O 1
ATOM 2041 N N . LYS B 1 114 ? -2.9 -7.766 -2.174 1 97.25 114 LYS B N 1
ATOM 2042 C CA . LYS B 1 114 ? -3.801 -8.281 -1.148 1 97.25 114 LYS B CA 1
ATOM 2043 C C . LYS B 1 114 ? -4.234 -9.711 -1.469 1 97.25 114 LYS B C 1
ATOM 2045 O O . LYS B 1 114 ? -4.812 -9.969 -2.525 1 97.25 114 LYS B O 1
ATOM 2050 N N . TYR B 1 115 ? -3.863 -10.641 -0.599 1 96.62 115 TYR B N 1
ATOM 2051 C CA . TYR B 1 115 ? -4.277 -12.031 -0.746 1 96.62 115 TYR B CA 1
ATOM 2052 C C . TYR B 1 115 ? -5.723 -12.219 -0.308 1 96.62 115 TYR B C 1
ATOM 2054 O O . TYR B 1 115 ? -6.039 -12.109 0.879 1 96.62 115 TYR B O 1
ATOM 2062 N N . GLU B 1 116 ? -6.59 -12.547 -1.247 1 93.56 116 GLU B N 1
ATOM 2063 C CA . GLU B 1 116 ? -8.023 -12.672 -0.993 1 93.56 116 GLU B CA 1
ATOM 2064 C C . GLU B 1 116 ? -8.391 -14.094 -0.582 1 93.56 116 GLU B C 1
ATOM 2066 O O . GLU B 1 116 ? -9.523 -14.359 -0.178 1 93.56 116 GLU B O 1
ATOM 2071 N N . GLY B 1 117 ? -7.48 -14.883 -0.652 1 90.88 117 GLY B N 1
ATOM 2072 C CA . GLY B 1 117 ? -7.801 -16.297 -0.56 1 90.88 117 GLY B CA 1
ATOM 2073 C C . GLY B 1 117 ? -8.047 -16.938 -1.911 1 90.88 117 GLY B C 1
ATOM 2074 O O . GLY B 1 117 ? -8.148 -16.25 -2.926 1 90.88 117 GLY B O 1
ATOM 2075 N N . ASP B 1 118 ? -7.992 -18.266 -2.053 1 91.94 118 ASP B N 1
ATOM 2076 C CA . ASP B 1 118 ? -8.289 -19.016 -3.262 1 91.94 118 ASP B CA 1
ATOM 2077 C C . ASP B 1 118 ? -7.363 -18.625 -4.406 1 91.94 118 ASP B C 1
ATOM 2079 O O . ASP B 1 118 ? -7.816 -18.391 -5.527 1 91.94 118 ASP B O 1
ATOM 2083 N N . ASP B 1 119 ? -6.18 -18.375 -4.145 1 95.62 119 ASP B N 1
ATOM 2084 C CA . ASP B 1 119 ? -5.086 -18.156 -5.086 1 95.62 119 ASP B CA 1
ATOM 2085 C C . ASP B 1 119 ? -5.246 -16.828 -5.82 1 95.62 119 ASP B C 1
ATOM 2087 O O . ASP B 1 119 ? -4.734 -16.672 -6.93 1 95.62 119 ASP B O 1
ATOM 2091 N N . VAL B 1 120 ? -6.078 -15.953 -5.277 1 96.44 120 VAL B N 1
ATOM 2092 C CA . VAL B 1 120 ? -6.32 -14.664 -5.918 1 96.44 120 VAL B CA 1
ATOM 2093 C C . VAL B 1 120 ? -5.594 -13.562 -5.148 1 96.44 120 VAL B C 1
ATOM 2095 O O . VAL B 1 120 ? -5.684 -13.492 -3.92 1 96.44 120 VAL B O 1
ATOM 2098 N N . LEU B 1 121 ? -4.84 -12.758 -5.875 1 97.44 121 LEU B N 1
ATOM 2099 C CA . LEU B 1 121 ? -4.207 -11.555 -5.359 1 97.44 121 LEU B CA 1
ATOM 2100 C C . LEU B 1 121 ? -4.773 -10.305 -6.035 1 97.44 121 LEU B C 1
ATOM 2102 O O . LEU B 1 121 ? -4.738 -10.195 -7.266 1 97.44 121 LEU B O 1
ATOM 2106 N N . THR B 1 122 ? -5.359 -9.398 -5.258 1 97.38 122 THR B N 1
ATOM 2107 C CA . THR B 1 122 ? -5.707 -8.078 -5.781 1 97.38 122 THR B CA 1
ATOM 2108 C C . THR B 1 122 ? -4.492 -7.156 -5.777 1 97.38 122 THR B C 1
ATOM 2110 O O . THR B 1 122 ? -3.768 -7.078 -4.781 1 97.38 122 THR B O 1
ATOM 2113 N N . VAL B 1 123 ? -4.301 -6.48 -6.898 1 97.75 123 VAL B N 1
ATOM 2114 C CA . VAL B 1 123 ? -3.043 -5.77 -7.09 1 97.75 123 VAL B CA 1
ATOM 2115 C C . VAL B 1 123 ? -3.316 -4.277 -7.281 1 97.75 123 VAL B C 1
ATOM 2117 O O . VAL B 1 123 ? -4.242 -3.9 -8 1 97.75 123 VAL B O 1
ATOM 2120 N N . LYS B 1 124 ? -2.625 -3.432 -6.617 1 96.81 124 LYS B N 1
ATOM 2121 C CA . LYS B 1 124 ? -2.525 -1.993 -6.852 1 96.81 124 LYS B CA 1
ATOM 2122 C C . LYS B 1 124 ? -1.118 -1.604 -7.293 1 96.81 124 LYS B C 1
ATOM 2124 O O . LYS B 1 124 ? -0.131 -2.082 -6.73 1 96.81 124 LYS B O 1
ATOM 2129 N N . VAL B 1 125 ? -1.034 -0.794 -8.227 1 96.62 125 VAL B N 1
ATOM 2130 C CA . VAL B 1 125 ? 0.263 -0.333 -8.711 1 96.62 125 VAL B CA 1
ATOM 2131 C C . VAL B 1 125 ? 0.457 1.138 -8.352 1 96.62 125 VAL B C 1
ATOM 2133 O O . VAL B 1 125 ? -0.427 1.964 -8.594 1 96.62 125 VAL B O 1
ATOM 2136 N N . PHE B 1 126 ? 1.567 1.44 -7.758 1 96.38 126 PHE B N 1
ATOM 2137 C CA . PHE B 1 126 ? 1.998 2.797 -7.441 1 96.38 126 PHE B CA 1
ATOM 2138 C C . PHE B 1 126 ? 3.18 3.207 -8.312 1 96.38 126 PHE B C 1
ATOM 2140 O O . PHE B 1 126 ? 4.113 2.426 -8.508 1 96.38 126 PHE B O 1
ATOM 2147 N N . ASP B 1 127 ? 3.137 4.398 -8.742 1 93.5 127 ASP B N 1
ATOM 2148 C CA . ASP B 1 127 ? 4.168 4.836 -9.672 1 93.5 127 ASP B CA 1
ATOM 2149 C C . ASP B 1 127 ? 5.32 5.52 -8.945 1 93.5 127 ASP B C 1
ATOM 2151 O O . ASP B 1 127 ? 5.398 5.473 -7.715 1 93.5 127 ASP B O 1
ATOM 2155 N N . GLY B 1 128 ? 6.258 6.039 -9.695 1 92.69 128 GLY B N 1
ATOM 2156 C CA . GLY B 1 128 ? 7.465 6.633 -9.141 1 92.69 128 GLY B CA 1
ATOM 2157 C C . GLY B 1 128 ? 7.188 7.867 -8.297 1 92.69 128 GLY B C 1
ATOM 2158 O O . GLY B 1 128 ? 8.062 8.328 -7.562 1 92.69 128 GLY B O 1
ATOM 2159 N N . THR B 1 129 ? 6.004 8.414 -8.328 1 92.94 129 THR B N 1
ATOM 2160 C CA . THR B 1 129 ? 5.613 9.547 -7.496 1 92.94 129 THR B CA 1
ATOM 2161 C C . THR B 1 129 ? 5.094 9.062 -6.145 1 92.94 129 THR B C 1
ATOM 2163 O O . THR B 1 129 ? 4.691 9.875 -5.305 1 92.94 129 THR B O 1
ATOM 2166 N N . MET B 1 130 ? 5 7.773 -5.906 1 95.44 130 MET B N 1
ATOM 2167 C CA . MET B 1 130 ? 4.555 7.148 -4.664 1 95.44 130 MET B CA 1
ATOM 2168 C C . MET B 1 130 ? 3.037 7.211 -4.535 1 95.44 130 MET B C 1
ATOM 2170 O O . MET B 1 130 ? 2.496 7.074 -3.436 1 95.44 130 MET B O 1
ATOM 2174 N N . CYS B 1 131 ? 2.432 7.5 -5.625 1 96.38 131 CYS B N 1
ATOM 2175 C CA . CYS B 1 131 ? 0.975 7.551 -5.652 1 96.38 131 CYS B CA 1
ATOM 2176 C C . CYS B 1 131 ? 0.406 6.398 -6.477 1 96.38 131 CYS B C 1
ATOM 2178 O O . CYS B 1 131 ? 1.015 5.977 -7.461 1 96.38 131 CYS B O 1
ATOM 2180 N N . ARG B 1 132 ? -0.782 6.004 -6.078 1 95.62 132 ARG B N 1
ATOM 2181 C CA . ARG B 1 132 ? -1.46 4.902 -6.754 1 95.62 132 ARG B CA 1
ATOM 2182 C C . ARG B 1 132 ? -1.9 5.309 -8.156 1 95.62 132 ARG B C 1
ATOM 2184 O O . ARG B 1 132 ? -2.395 6.422 -8.359 1 95.62 132 ARG B O 1
ATOM 2191 N N . ARG B 1 133 ? -1.687 4.441 -9.117 1 92.19 133 ARG B N 1
ATOM 2192 C CA . ARG B 1 133 ? -2.266 4.559 -10.453 1 92.19 133 ARG B CA 1
ATOM 2193 C C . ARG B 1 133 ? -3.691 4.016 -10.477 1 92.19 133 ARG B C 1
ATOM 2195 O O . ARG B 1 133 ? -3.957 2.926 -9.969 1 92.19 133 ARG B O 1
ATOM 2202 N N . TYR B 1 134 ? -4.641 4.781 -10.984 1 88.81 134 TYR B N 1
ATOM 2203 C CA . TYR B 1 134 ? -6.012 4.332 -11.195 1 88.81 134 TYR B CA 1
ATOM 2204 C C . TYR B 1 134 ? -6.29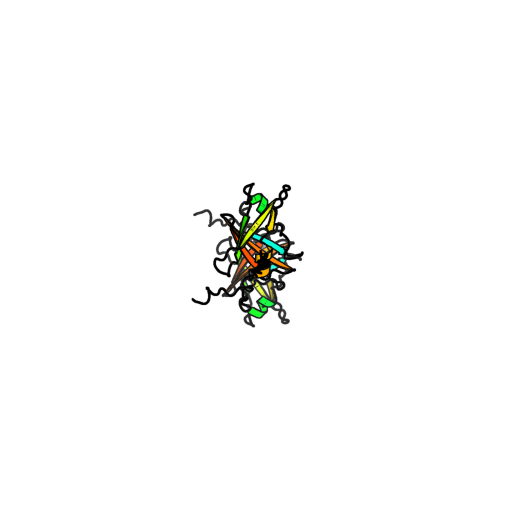7 4.121 -12.672 1 88.81 134 TYR B C 1
ATOM 2206 O O . TYR B 1 134 ? -5.824 4.887 -13.516 1 88.81 134 TYR B O 1
ATOM 2214 N N . TYR B 1 135 ? -7.02 3.084 -12.859 1 83.06 135 TYR B N 1
ATOM 2215 C CA . TYR B 1 135 ? -7.273 2.732 -14.25 1 83.06 135 TYR B CA 1
ATOM 2216 C C . TYR B 1 135 ? -8.742 2.949 -14.609 1 83.06 135 TYR B C 1
ATOM 2218 O O . TYR B 1 135 ? -9.617 2.83 -13.75 1 83.06 135 TYR B O 1
ATOM 2226 N N . TYR B 1 136 ? -8.961 3.543 -15.711 1 69.75 136 TYR B N 1
ATOM 2227 C CA . TYR B 1 136 ? -10.32 3.742 -16.188 1 69.75 136 TYR B CA 1
ATOM 2228 C C . TYR B 1 136 ? -11.047 2.408 -16.344 1 69.75 136 TYR B C 1
ATOM 2230 O O . TYR B 1 136 ? -10.477 1.449 -16.875 1 69.75 136 TYR B O 1
ATOM 2238 N N . SER B 1 137 ? -11.727 2.094 -15.281 1 60.91 137 SER B N 1
ATOM 2239 C CA . SER B 1 137 ? -12.562 0.942 -15.602 1 60.91 137 SER B CA 1
ATOM 2240 C C . SER B 1 137 ? -13.68 1.32 -16.562 1 60.91 137 SER B C 1
ATOM 2242 O O . SER B 1 137 ? -14.172 2.449 -16.547 1 60.91 137 SER B O 1
ATOM 2244 N N . THR B 1 138 ? -13.656 0.988 -17.766 1 52.16 138 THR B N 1
ATOM 2245 C CA . THR B 1 138 ? -14.859 1.184 -18.562 1 52.16 138 THR B CA 1
ATOM 2246 C C . THR B 1 138 ? -16.109 1.015 -17.703 1 52.16 138 THR B C 1
ATOM 2248 O O . THR B 1 138 ? -17.141 1.659 -17.953 1 52.16 138 THR B O 1
ATOM 2251 N N . THR B 1 139 ? -16.234 0.245 -16.75 1 46.94 139 THR B N 1
ATOM 2252 C CA . THR B 1 139 ? -17.484 -0.042 -16.047 1 46.94 139 THR B CA 1
ATOM 2253 C C . THR B 1 139 ? -17.719 0.964 -14.922 1 46.94 139 THR B C 1
ATOM 2255 O O . THR B 1 139 ? -18.844 1.114 -14.438 1 46.94 139 THR B O 1
ATOM 2258 N N . ARG B 1 140 ? -16.922 1.441 -14.172 1 44.84 140 ARG B N 1
ATOM 2259 C CA . ARG B 1 140 ? -17.234 2.307 -13.039 1 44.84 140 ARG B CA 1
ATOM 2260 C C . ARG B 1 140 ? -17.891 3.598 -13.492 1 44.84 140 ARG B C 1
ATOM 2262 O O . ARG B 1 140 ? -18.703 4.18 -12.766 1 44.84 140 ARG B O 1
ATOM 2269 N N . TYR B 1 141 ? -17.516 4.363 -14.414 1 39.19 141 TYR B N 1
ATOM 2270 C CA . TYR B 1 141 ? -18.266 5.562 -14.781 1 39.19 141 TYR B CA 1
ATOM 2271 C C . TYR B 1 141 ? -19.641 5.203 -15.32 1 39.19 141 TYR B C 1
ATOM 2273 O O . TYR B 1 141 ? -20.422 6.086 -15.672 1 39.19 141 TYR B O 1
ATOM 2281 N N . ARG B 1 142 ? -20.031 4.043 -15.625 1 31.81 142 ARG B N 1
ATOM 2282 C CA . ARG B 1 142 ? -21.438 3.928 -15.992 1 31.81 142 ARG B CA 1
ATOM 2283 C C . ARG B 1 142 ? -22.328 3.959 -14.758 1 31.81 142 ARG B C 1
ATOM 2285 O O . ARG B 1 142 ? -23.531 3.697 -14.852 1 31.81 142 ARG B O 1
ATOM 2292 N N . ARG B 1 143 ? -21.828 4.242 -13.609 1 27.97 143 ARG B N 1
ATOM 2293 C CA . ARG B 1 143 ? -23 4.445 -12.758 1 27.97 143 ARG B CA 1
ATOM 2294 C C . ARG B 1 143 ? -23.5 5.879 -12.859 1 27.97 143 ARG B C 1
ATOM 2296 O O . ARG B 1 143 ? -22.719 6.824 -12.844 1 27.97 143 ARG B O 1
#

Nearest PDB structures (foldseek):
  4ldx-assembly1_B  TM=7.428E-01  e=9.333E-04  Arabidopsis thaliana
  4ldx-assembly1_A  TM=7.419E-01  e=1.122E-03  Arabidopsis thaliana
  5z00-assembly1_M  TM=5.674E-01  e=4.472E-04  Arabidopsis thaliana
  6fas-assembly2_B  TM=5.465E-01  e=3.721E-04  Arabidopsis thaliana
  6j9a-assembly1_A  TM=6.056E-01  e=5.195E-03  Arabidopsis thaliana

Foldseek 3Di:
DDPPPPPPPPPPPPPPPVCVVPPPDDDDDLLDDFKDKDAAADDQQAKAKDDLSVLVSCVPVDDQWAWEAEPAAPDDTFIFGWDDPVPRIIIGHPRSNVVCVVQVPDHGKMKMWGHPDPRYIHIWIDDNVRDTDHDPHVPPVVD/DPPPPPPPPPPPPPPPPVCVVPPPDDDDDLLDDFKDKDAAADAQQAKAKDDLSVLVSCVPVDDQWAWEAEPAAPDDTFIFGWDDPVPSIIIGHPRSNVVCVVQVPDHGKMKMWGHPDPRYIHIWIGDNVRHTDHDPHVPPVVD

Organism: Lolium multiflorum (NCBI:txid4521)

pLDDT: mean 80.23, std 24.67, range [24.83, 98.62]

Radius of gyration: 27.59 Å; Cα contacts (8 Å, |Δi|>4): 536; chains: 2; bounding box: 38×79×143 Å

Solvent-accessible surface area (backbone atoms only — not comparable to full-atom values): 16241 Å² total; per-residue (Å²): 136,86,79,76,77,75,75,73,75,71,77,71,73,71,72,70,74,70,67,74,63,65,66,72,56,59,51,66,39,84,84,54,67,45,35,36,48,44,71,31,85,50,70,49,61,52,64,42,73,53,43,52,69,51,50,58,66,45,66,85,64,72,58,65,49,36,32,39,24,46,77,51,52,60,86,57,68,42,62,22,35,40,43,70,72,84,79,67,44,42,26,42,32,61,44,40,35,60,51,23,57,37,66,66,52,38,69,55,17,36,39,37,39,33,55,75,52,94,51,31,31,38,32,47,46,21,41,82,67,36,33,40,66,36,40,54,30,82,70,61,72,74,109,136,84,80,75,78,74,77,73,76,73,75,72,74,70,72,69,72,68,66,73,63,65,66,71,57,59,51,65,39,85,85,54,67,44,36,36,49,44,71,30,85,49,72,49,60,51,65,41,74,53,44,51,68,50,49,57,67,47,65,86,63,71,59,65,48,38,32,39,24,47,75,49,51,59,86,57,67,43,64,23,34,41,43,71,71,84,78,69,46,42,26,42,32,60,42,39,34,60,50,24,58,37,66,65,53,39,70,55,17,37,38,36,36,34,55,75,54,93,51,30,31,39,32,47,48,21,41,82,67,36,32,41,64,37,39,54,32,83,67,67,75,70,109

InterPro domains:
  IPR003340 B3 DNA binding domain [PF02362] (49-127)
  IPR003340 B3 DNA binding domain [PS50863] (33-129)
  IPR003340 B3 DNA binding domain [SM01019] (36-129)
  IPR003340 B3 DNA binding domain [cd10017] (50-127)
  IPR015300 DNA-binding pseudobarrel domain superfamily [G3DSA:2.40.330.10] (33-131)
  IPR015300 DNA-binding pseudobarrel domain superfamily [SSF101936] (36-131)
  IPR050655 Plant B3 domain-containing [PTHR31920] (36-135)

Secondary structure (DSSP, 8-state):
------------------------PPPB-TT---EEEEE--S-TTS-EEPPHHHHHHHTT---SEEEEEETTSTT-EEEEEEEE-SSS-EEE-TTHHHHHHHTT--TT-EEEEEEEETTEEEEEEE-TTSBB--B--TTTTT-/------------------------PPPB-TT---EEEEE--S-TTS-EEPPHHHHHHHTT---SEEEEEETTSTT--EEEEEEE-SSS-EEE-TTHHHHHHHTT--TT-EEEEEEEETTEEEEEEE-TTSBB--B--TTGGG-

Sequence (286 aa):
MASTSRTRTGRGRGRGSGSSSLPPPPSTLPLIIEEFFIVVYEDPLVKKALPKKFVDYLDGQEPAKVYLRAADCGPRLWTVEVLFDGQGRMYLDKGWENFAIAHGVDFGSYVHFKYEGDDVLTVKVFDGTMCRRYYYSTTRYRRMASTSRTRTGRGRGRGSGSSSLPPPPSTLPLIIEEFFIVVYEDPLVKKALPKKFVDYLDGQEPAKVYLRAADCGPRLWTVEVLFDGQGRMYLDKGWENFAIAHGVDFGSYVHFKYEGDDVLTVKVFDGTMCRRYYYSTTRYRR